Protein AF-0000000066602563 (afdb_homodimer)

Foldseek 3Di:
DPPPVVPPVCDPVNLVPDPPVVNPPPPPDDADDDPDDWDDKEDFDDFKIWIFWFRQKIWIAGNVVSDTQDIADDDPGGWQEKYKDFDPPDPPDGWIWMWIFGQQQKIWIQGPNYRDTPDIDRPGPGGFNYKDDDVVVPWIWTDDPDTDID/DPPPVVPPVCDPCNLVPPPPPVRPVPPPDDADDDPDDWDDKEDFDDFKIWIFWFRQKIWIAGNVVSDTQDIADDDPGGWQEKYKDFDPPDPPDGWIWMWIFGQQQKIWIQGPNYRDTPDIDRPGPGGFNYKDDDVVVRWIWTDDPDIDID

Sequence (300 aa):
MSQEKDFYKKSPLQTIGEEQTQNPYTELLVLKAHHDIVRFLVQLDDYRFASAGDDGIVVVWNAQTGEKLLELNGHTQKITAIITFPSLESCEEKNQLILTASADRTVIVWDGDTTRQVQRISCFQSTVKCLTVLQRLDVWLSGGNDLCVWMSQEKDFYKKSPLQTIGEEQTQNPYTELLVLKAHHDIVRFLVQLDDYRFASAGDDGIVVVWNAQTGEKLLELNGHTQKITAIITFPSLESCEEKNQLILTASADRTVIVWDGDTTRQVQRISCFQSTVKCLTVLQRLDVWLSGGNDLCVW

Organism: Homo sapiens (NCBI:txid9606)

Structure (mmCIF, N/CA/C/O backbone):
data_AF-0000000066602563-model_v1
#
loop_
_entity.id
_entity.type
_entity.pdbx_description
1 polymer 'WD repeat domain 41'
#
loop_
_atom_site.group_PDB
_atom_site.id
_atom_site.type_symbol
_atom_site.label_atom_id
_atom_site.label_alt_id
_atom_site.label_comp_id
_atom_site.label_asym_id
_atom_site.label_entity_id
_atom_site.label_seq_id
_atom_site.pdbx_PDB_ins_code
_atom_site.Cartn_x
_atom_site.Cartn_y
_atom_site.Cartn_z
_atom_site.occupancy
_atom_site.B_iso_or_equiv
_atom_site.auth_seq_id
_atom_site.auth_comp_id
_atom_site.auth_asym_id
_atom_site.auth_atom_id
_atom_site.pdbx_PDB_model_num
ATOM 1 N N . MET A 1 1 ? 8.883 45.969 -11.977 1 26.66 1 MET A N 1
ATOM 2 C CA . MET A 1 1 ? 9.703 45.156 -11.086 1 26.66 1 MET A CA 1
ATOM 3 C C . MET A 1 1 ? 8.906 44 -10.539 1 26.66 1 MET A C 1
ATOM 5 O O . MET A 1 1 ? 8.047 44.156 -9.672 1 26.66 1 MET A O 1
ATOM 9 N N . SER A 1 2 ? 8.422 43 -11.359 1 29.25 2 SER A N 1
ATOM 10 C CA . SER A 1 2 ? 7.363 42 -11.359 1 29.25 2 SER A CA 1
ATOM 11 C C . SER A 1 2 ? 7.652 40.906 -10.352 1 29.25 2 SER A C 1
ATOM 13 O O . SER A 1 2 ? 8.703 40.281 -10.398 1 29.25 2 SER A O 1
ATOM 15 N N . GLN A 1 3 ? 7.344 41.094 -8.992 1 26.67 3 GLN A N 1
ATOM 16 C CA . GLN A 1 3 ? 7.5 40.188 -7.844 1 26.67 3 GLN A CA 1
ATOM 17 C C . GLN A 1 3 ? 6.988 38.781 -8.164 1 26.67 3 GLN A C 1
ATOM 19 O O . GLN A 1 3 ? 5.781 38.594 -8.273 1 26.67 3 GLN A O 1
ATOM 24 N N . GLU A 1 4 ? 7.52 38.156 -9.164 1 28.58 4 GLU A N 1
ATOM 25 C CA . GLU A 1 4 ? 7.215 36.781 -9.516 1 28.58 4 GLU A CA 1
ATOM 26 C C . GLU A 1 4 ? 7.188 35.875 -8.281 1 28.58 4 GLU A C 1
ATOM 28 O O . GLU A 1 4 ? 8.227 35.625 -7.66 1 28.58 4 GLU A O 1
ATOM 33 N N . LYS A 1 5 ? 6.219 36.219 -7.395 1 29.23 5 LYS A N 1
ATOM 34 C CA . LYS A 1 5 ? 5.902 35.375 -6.246 1 29.23 5 LYS A CA 1
ATOM 35 C C . LYS A 1 5 ? 6.035 33.906 -6.602 1 29.23 5 LYS A C 1
ATOM 37 O O . LYS A 1 5 ? 5.297 33.375 -7.441 1 29.23 5 LYS A O 1
ATOM 42 N N . ASP A 1 6 ? 7.258 33.344 -6.879 1 29.83 6 ASP A N 1
ATOM 43 C CA . ASP A 1 6 ? 7.688 31.969 -7.051 1 29.83 6 ASP A CA 1
ATOM 44 C C . ASP A 1 6 ? 6.938 31.047 -6.094 1 29.83 6 ASP A C 1
ATOM 46 O O . ASP A 1 6 ? 7.164 31.078 -4.883 1 29.83 6 ASP A O 1
ATOM 50 N N . PHE A 1 7 ? 5.59 30.953 -6.18 1 29.05 7 PHE A N 1
ATOM 51 C CA . PHE A 1 7 ? 4.699 30.016 -5.52 1 29.05 7 PHE A CA 1
ATOM 52 C C . PHE A 1 7 ? 5.359 28.641 -5.395 1 29.05 7 PHE A C 1
ATOM 54 O O . PHE A 1 7 ? 5.414 27.891 -6.363 1 29.05 7 PHE A O 1
ATOM 61 N N . TYR A 1 8 ? 6.445 28.531 -4.781 1 31.14 8 TYR A N 1
ATOM 62 C CA . TYR A 1 8 ? 6.965 27.234 -4.359 1 31.14 8 TYR A CA 1
ATOM 63 C C . TYR A 1 8 ? 5.848 26.344 -3.838 1 31.14 8 TYR A C 1
ATOM 65 O O . TYR A 1 8 ? 5.16 26.688 -2.877 1 31.14 8 TYR A O 1
ATOM 73 N N . LYS A 1 9 ? 4.945 25.734 -4.594 1 38.81 9 LYS A N 1
ATOM 74 C CA . LYS A 1 9 ? 3.984 24.672 -4.344 1 38.81 9 LYS A CA 1
ATOM 75 C C . LYS A 1 9 ? 4.484 23.734 -3.248 1 38.81 9 LYS A C 1
ATOM 77 O O . LYS A 1 9 ? 5.512 23.062 -3.412 1 38.81 9 LYS A O 1
ATOM 82 N N . LYS A 1 10 ? 4.234 24.078 -1.946 1 41.22 10 LYS A N 1
ATOM 83 C CA . LYS A 1 10 ? 4.578 23.312 -0.751 1 41.22 10 LYS A CA 1
ATOM 84 C C . LYS A 1 10 ? 4.133 21.859 -0.882 1 41.22 10 LYS A C 1
ATOM 86 O O . LYS A 1 10 ? 2.963 21.594 -1.164 1 41.22 10 LYS A O 1
ATOM 91 N N . SER A 1 11 ? 4.93 20.922 -1.311 1 47.75 11 SER A N 1
ATOM 92 C CA . SER A 1 11 ? 4.707 19.484 -1.377 1 47.75 11 SER A CA 1
ATOM 93 C C . SER A 1 11 ? 4.16 18.938 -0.06 1 47.75 11 SER A C 1
ATOM 95 O O . SER A 1 11 ? 4.414 19.516 1.003 1 47.75 11 SER A O 1
ATOM 97 N N . PRO A 1 12 ? 3.041 18.266 -0.096 1 49.62 12 PRO A N 1
ATO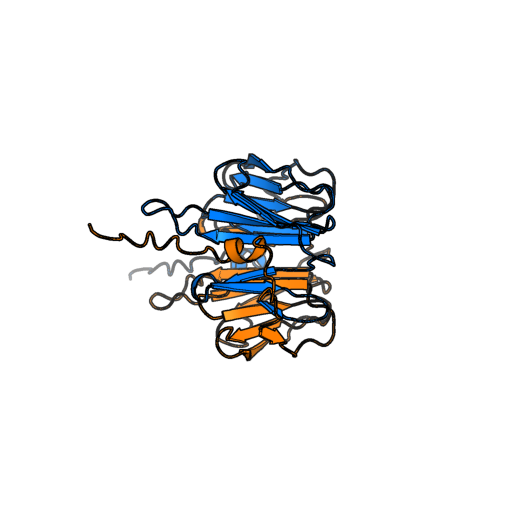M 98 C CA . PRO A 1 12 ? 2.535 17.703 1.158 1 49.62 12 PRO A CA 1
ATOM 99 C C . PRO A 1 12 ? 3.65 17.344 2.133 1 49.62 12 PRO A C 1
ATOM 101 O O . PRO A 1 12 ? 3.473 17.438 3.35 1 49.62 12 PRO A O 1
ATOM 104 N N . LEU A 1 13 ? 4.785 17.047 1.629 1 50.81 13 LEU A N 1
ATOM 105 C CA . LEU A 1 13 ? 5.91 16.672 2.477 1 50.81 13 LEU A CA 1
ATOM 106 C C . LEU A 1 13 ? 6.535 17.891 3.133 1 50.81 13 LEU A C 1
ATOM 108 O O . LEU A 1 13 ? 7.156 17.797 4.195 1 50.81 13 LEU A O 1
ATOM 112 N N . GLN A 1 14 ? 6.562 18.938 2.363 1 49.66 14 GLN A N 1
ATOM 113 C CA . GLN A 1 14 ? 7.152 20.141 2.938 1 49.66 14 GLN A CA 1
ATOM 114 C C . GLN A 1 14 ? 6.453 20.547 4.234 1 49.66 14 GLN A C 1
ATOM 116 O O . GLN A 1 14 ? 7.074 21.109 5.133 1 49.66 14 GLN A O 1
ATOM 121 N N . THR A 1 15 ? 5.215 20.359 4.227 1 46.81 15 THR A N 1
ATOM 122 C CA . THR A 1 15 ? 4.523 20.719 5.457 1 46.81 15 THR A CA 1
ATOM 123 C C . THR A 1 15 ? 4.941 19.812 6.605 1 46.81 15 THR A C 1
ATOM 125 O O . THR A 1 15 ? 4.68 20.109 7.77 1 46.81 15 THR A O 1
ATOM 128 N N . ILE A 1 16 ? 5.559 18.766 6.242 1 45.56 16 ILE A N 1
ATOM 129 C CA . ILE A 1 16 ? 5.914 17.875 7.344 1 45.56 16 ILE A CA 1
ATOM 130 C C . ILE A 1 16 ? 7.031 18.5 8.172 1 45.56 16 ILE A C 1
ATOM 132 O O . ILE A 1 16 ? 7.055 18.375 9.398 1 45.56 16 ILE A O 1
ATOM 136 N N . GLY A 1 17 ? 8.047 19.266 7.691 1 41.06 17 GLY A N 1
ATOM 137 C CA . GLY A 1 17 ? 9.211 19.797 8.398 1 41.06 17 GLY A CA 1
ATOM 138 C C . GLY A 1 17 ? 9 21.203 8.914 1 41.06 17 GLY A C 1
ATOM 139 O O . GLY A 1 17 ? 9.859 21.75 9.617 1 41.06 17 GLY A O 1
ATOM 140 N N . GLU A 1 18 ? 8.445 22.094 8.164 1 39.75 18 GLU A N 1
ATOM 141 C CA . GLU A 1 18 ? 8.453 23.484 8.625 1 39.75 18 GLU A CA 1
ATOM 142 C C . GLU A 1 18 ? 7.625 23.641 9.898 1 39.75 18 GLU A C 1
ATOM 144 O O . GLU A 1 18 ? 6.602 22.984 10.07 1 39.75 18 GLU A O 1
ATOM 149 N N . GLU A 1 19 ? 8.266 24.281 11.039 1 37.25 19 GLU A N 1
ATOM 150 C CA . GLU A 1 19 ? 7.613 24.734 12.266 1 37.25 19 GLU A CA 1
ATOM 151 C C . GLU A 1 19 ? 6.305 25.453 11.961 1 37.25 19 GLU A C 1
ATOM 153 O O . GLU A 1 19 ? 6.312 26.609 11.516 1 37.25 19 GLU A O 1
ATOM 158 N N . GLN A 1 20 ? 5.473 25.141 11.117 1 34.47 20 GLN A N 1
ATOM 159 C CA . GLN A 1 20 ? 4.238 25.922 11.094 1 34.47 20 GLN A CA 1
ATOM 160 C C . GLN A 1 20 ? 3.736 26.188 12.508 1 34.47 20 GLN A C 1
ATOM 162 O O . GLN A 1 20 ? 3.648 25.281 13.336 1 34.47 20 GLN A O 1
ATOM 167 N N . THR A 1 21 ? 3.889 27.281 13.141 1 36.69 21 THR A N 1
ATOM 168 C CA . THR A 1 21 ? 3.143 27.672 14.328 1 36.69 21 THR A CA 1
ATOM 169 C C . THR A 1 21 ? 1.834 26.891 14.43 1 36.69 21 THR A C 1
ATOM 171 O O . THR A 1 21 ? 1.448 26.453 15.516 1 3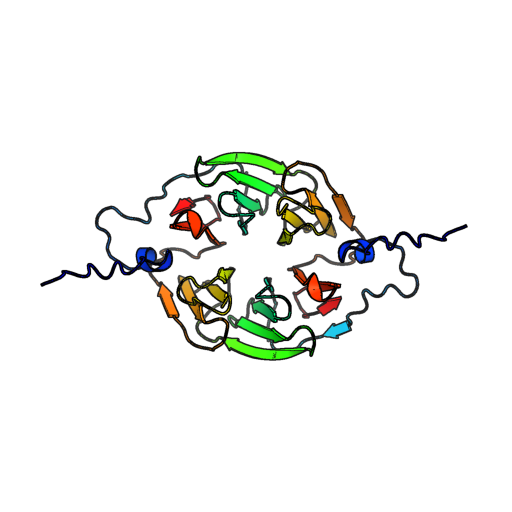6.69 21 THR A O 1
ATOM 174 N N . GLN A 1 22 ? 0.737 27.266 13.57 1 37.66 22 GLN A N 1
ATOM 175 C CA . GLN A 1 22 ? -0.463 26.438 13.641 1 37.66 22 GLN A CA 1
ATOM 176 C C . GLN A 1 22 ? -0.161 25 13.242 1 37.66 22 GLN A C 1
ATOM 178 O O . GLN A 1 22 ? 0.416 24.75 12.18 1 37.66 22 GLN A O 1
ATOM 183 N N . ASN A 1 23 ? 0.197 24 14.141 1 38.53 23 ASN A N 1
ATOM 184 C CA . ASN A 1 23 ? 0.678 22.625 14.18 1 38.53 23 ASN A CA 1
ATOM 185 C C . ASN A 1 23 ? 0.119 21.812 13.016 1 38.53 23 ASN A C 1
ATOM 187 O O . ASN A 1 23 ? -1.069 21.484 12.992 1 38.53 23 ASN A O 1
ATOM 191 N N . PRO A 1 24 ? 0.508 21.938 11.883 1 41.97 24 PRO A N 1
ATOM 192 C CA . PRO A 1 24 ? -0.025 21.203 10.734 1 41.97 24 PRO A CA 1
ATOM 193 C C . PRO A 1 24 ? -0.263 19.734 11.023 1 41.97 24 PRO A C 1
ATOM 195 O O . PRO A 1 24 ? -0.857 19.016 10.211 1 41.97 24 PRO A O 1
ATOM 198 N N . TYR A 1 25 ? 0.382 19.234 11.891 1 43.88 25 TYR A N 1
ATOM 199 C CA . TYR A 1 25 ? 0.122 17.906 12.438 1 43.88 25 TYR A CA 1
ATOM 200 C C . TYR A 1 25 ? -1.128 17.906 13.305 1 43.88 25 TYR A C 1
ATOM 202 O O . TYR A 1 25 ? -1.27 17.078 14.203 1 43.88 25 TYR A O 1
ATOM 210 N N . THR A 1 26 ? -1.747 18.953 13.375 1 46.78 26 THR A N 1
ATOM 211 C CA . THR A 1 26 ? -3.02 18.859 14.078 1 46.78 26 THR A CA 1
ATOM 212 C C . THR A 1 26 ? -3.885 17.75 13.477 1 46.78 26 THR A C 1
ATOM 214 O O . THR A 1 26 ? -4.078 17.703 12.258 1 46.78 26 THR A O 1
ATOM 217 N N . GLU A 1 27 ? -3.861 16.766 14.148 1 56.09 27 GLU A N 1
ATOM 218 C CA . GLU A 1 27 ? -4.855 15.75 13.836 1 56.09 27 GLU A CA 1
ATOM 219 C C . GLU A 1 27 ? -6.176 16.375 13.398 1 56.09 27 GLU A C 1
ATOM 221 O O . GLU A 1 27 ? -6.797 17.125 14.156 1 56.09 27 GLU A O 1
ATOM 226 N N . LEU A 1 28 ? -6.262 16.641 12.133 1 55.88 28 LEU A N 1
ATOM 227 C CA . LEU A 1 28 ? -7.469 17.281 11.625 1 55.88 28 LEU A CA 1
ATOM 228 C C . LEU A 1 28 ? -8.711 16.469 11.984 1 55.88 28 LEU A C 1
ATOM 230 O O . LEU A 1 28 ? -9.719 17.031 12.406 1 55.88 28 LEU A O 1
ATOM 234 N N . LEU A 1 29 ? -8.68 15.273 11.875 1 64.5 29 LEU A N 1
ATOM 235 C CA . LEU A 1 29 ? -9.875 14.461 12.062 1 64.5 29 LEU A CA 1
ATOM 236 C C . LEU A 1 29 ? -9.508 13.031 12.469 1 64.5 29 LEU A C 1
ATOM 238 O O . LEU A 1 29 ? -8.57 12.453 11.914 1 64.5 29 LEU A O 1
ATOM 242 N N . VAL A 1 30 ? -9.875 12.641 13.711 1 71.12 30 VAL A N 1
ATOM 243 C CA . VAL A 1 30 ? -9.828 11.227 14.086 1 71.12 30 VAL A CA 1
ATOM 244 C C . VAL A 1 30 ? -11.055 10.508 13.516 1 71.12 30 VAL A C 1
ATOM 246 O O . VAL A 1 30 ? -12.188 10.922 13.758 1 71.12 30 VAL A O 1
ATOM 249 N N . LEU A 1 31 ? -10.727 9.562 12.734 1 79.75 31 LEU A N 1
ATOM 250 C CA . LEU A 1 31 ? -11.797 8.766 12.156 1 79.75 31 LEU A CA 1
ATOM 251 C C . LEU A 1 31 ? -11.977 7.461 12.93 1 79.75 31 LEU A C 1
ATOM 253 O O . LEU A 1 31 ? -11.008 6.758 13.203 1 79.75 31 LEU A O 1
ATOM 257 N N . LYS A 1 32 ? -13.219 7.297 13.305 1 85.31 32 LYS A N 1
ATOM 258 C CA . LYS A 1 32 ? -13.508 6.141 14.148 1 85.31 32 LYS A CA 1
ATOM 259 C C . LYS A 1 32 ? -14.398 5.137 13.422 1 85.31 32 LYS A C 1
ATOM 261 O O . LYS A 1 32 ? -15.508 5.469 13.016 1 85.31 32 LYS A O 1
ATOM 266 N N . ALA A 1 33 ? -13.859 4.023 13.094 1 89.69 33 ALA A N 1
ATOM 267 C CA . ALA A 1 33 ? -14.672 2.943 12.539 1 89.69 33 ALA A CA 1
ATOM 268 C C . ALA A 1 33 ? -14.062 1.581 12.859 1 89.69 33 ALA A C 1
ATOM 270 O O . ALA A 1 33 ? -14.773 0.572 12.906 1 89.69 33 ALA A O 1
ATOM 271 N N . HIS A 1 34 ? -12.812 1.583 13.055 1 94.5 34 HIS A N 1
ATOM 272 C CA . HIS A 1 34 ? -12.117 0.328 13.312 1 94.5 34 HIS A CA 1
ATOM 273 C C . HIS A 1 34 ? -12.148 -0.018 14.797 1 94.5 34 HIS A C 1
ATOM 275 O O . HIS A 1 34 ? -12.125 0.875 15.648 1 94.5 34 HIS A O 1
ATOM 281 N N . HIS A 1 35 ? -12.172 -1.305 15.109 1 94.19 35 HIS A N 1
ATOM 282 C CA . HIS A 1 35 ? -12.227 -1.787 16.484 1 94.19 35 HIS A CA 1
ATOM 283 C C . HIS A 1 35 ? -10.898 -2.396 16.906 1 94.19 35 HIS A C 1
ATOM 285 O O . HIS A 1 35 ? -10.812 -3.055 17.953 1 94.19 35 HIS A O 1
ATOM 291 N N . ASP A 1 36 ? -9.945 -2.324 16.172 1 96.31 36 ASP A N 1
ATOM 292 C CA . ASP A 1 36 ? -8.594 -2.807 16.406 1 96.31 36 ASP A CA 1
ATOM 293 C C . ASP A 1 36 ? -7.574 -2.006 15.602 1 96.31 36 ASP A C 1
ATOM 295 O O . ASP A 1 36 ? -7.934 -1.031 14.938 1 96.31 36 ASP A O 1
ATOM 299 N N . ILE A 1 37 ? -6.355 -2.383 15.609 1 95.12 37 ILE A N 1
ATOM 300 C CA . ILE A 1 37 ? -5.25 -1.632 15.023 1 95.12 37 ILE A CA 1
ATOM 3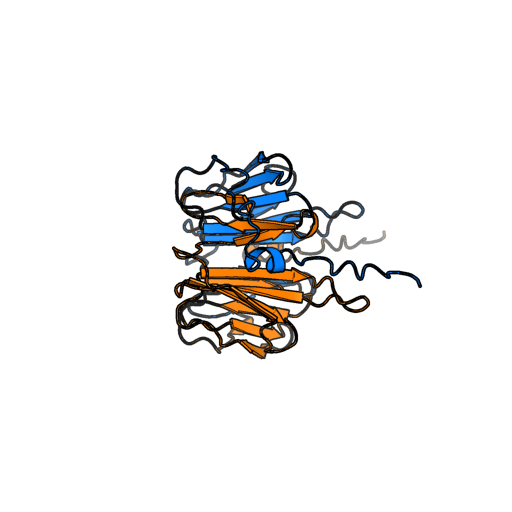01 C C . ILE A 1 37 ? -5.426 -1.543 13.508 1 95.12 37 ILE A C 1
ATOM 303 O O . ILE A 1 37 ? -5.691 -2.551 12.852 1 95.12 37 ILE A O 1
ATOM 307 N N . VAL A 1 38 ? -5.332 -0.302 12.969 1 96.75 38 VAL A N 1
ATOM 308 C CA . VAL A 1 38 ? -5.266 -0.064 11.531 1 96.75 38 VAL A CA 1
ATOM 309 C C . VAL A 1 38 ? -3.828 -0.234 11.047 1 96.75 38 VAL A C 1
ATOM 311 O O . VAL A 1 38 ? -2.92 0.452 11.516 1 96.75 38 VAL A O 1
ATOM 314 N N . ARG A 1 39 ? -3.58 -1.106 10.094 1 96.81 39 ARG A N 1
ATOM 315 C CA . ARG A 1 39 ? -2.232 -1.458 9.664 1 96.81 39 ARG A CA 1
ATOM 316 C C . ARG A 1 39 ? -1.986 -1.025 8.219 1 96.81 39 ARG A C 1
ATOM 318 O O . ARG A 1 39 ? -0.841 -0.979 7.77 1 96.81 39 ARG A O 1
ATOM 325 N N . PHE A 1 40 ? -3.076 -0.692 7.477 1 98.19 40 PHE A N 1
ATOM 326 C CA . PHE A 1 40 ? -2.953 -0.39 6.055 1 98.19 40 PHE A CA 1
ATOM 327 C C . PHE A 1 40 ? -3.791 0.829 5.688 1 98.19 40 PHE A C 1
ATOM 329 O O . PHE A 1 40 ? -4.922 0.977 6.156 1 98.19 40 PHE A O 1
ATOM 336 N N . LEU A 1 41 ? -3.242 1.648 4.887 1 98.12 41 LEU A N 1
ATOM 337 C CA . LEU A 1 41 ? -3.898 2.76 4.207 1 98.12 41 LEU A CA 1
ATOM 338 C C . LEU A 1 41 ? -3.564 2.764 2.721 1 98.12 41 LEU A C 1
ATOM 340 O O . LEU A 1 41 ? -2.4 2.617 2.342 1 98.12 41 LEU A O 1
ATOM 344 N N . VAL A 1 42 ? -4.605 2.893 1.905 1 98.25 42 VAL A N 1
ATOM 345 C CA . VAL A 1 42 ? -4.359 2.963 0.469 1 98.25 42 VAL A CA 1
ATOM 346 C C . VAL A 1 42 ? -5.254 4.031 -0.157 1 98.25 42 VAL A C 1
ATOM 348 O O . VAL A 1 42 ? -6.41 4.191 0.237 1 98.25 42 VAL A O 1
ATOM 351 N N . GLN A 1 43 ? -4.695 4.746 -1.058 1 97.5 43 GLN A N 1
ATOM 352 C CA . GLN A 1 43 ? -5.453 5.742 -1.81 1 97.5 43 GLN A CA 1
ATOM 353 C C . GLN A 1 43 ? -6.305 5.082 -2.889 1 97.5 43 GLN A C 1
ATOM 355 O O . GLN A 1 43 ? -5.844 4.168 -3.58 1 97.5 43 GLN A O 1
ATOM 360 N N . LEU A 1 44 ? -7.543 5.555 -3.016 1 96.81 44 LEU A N 1
ATOM 361 C CA . LEU A 1 44 ? -8.383 5.105 -4.117 1 96.81 44 LEU A CA 1
ATOM 362 C C . LEU A 1 44 ? -8.375 6.117 -5.258 1 96.81 44 LEU A C 1
ATOM 364 O O . LEU A 1 44 ? -8.297 5.742 -6.43 1 96.81 44 LEU A O 1
ATOM 368 N N . ASP A 1 45 ? -8.5 7.332 -4.891 1 94.81 45 ASP A N 1
ATOM 369 C CA . ASP A 1 45 ? -8.477 8.422 -5.863 1 94.81 45 ASP A CA 1
ATOM 370 C C . ASP A 1 45 ? -8.156 9.75 -5.184 1 94.81 45 ASP A C 1
ATOM 372 O O . ASP A 1 45 ? -7.523 9.781 -4.129 1 94.81 45 ASP A O 1
ATOM 376 N N . ASP A 1 46 ? -8.547 10.828 -5.801 1 93.75 46 ASP A N 1
ATOM 377 C CA . ASP A 1 46 ? -8.133 12.148 -5.344 1 93.75 46 ASP A CA 1
ATOM 378 C C . ASP A 1 46 ? -8.711 12.461 -3.969 1 93.75 46 ASP A C 1
ATOM 380 O O . ASP A 1 46 ? -8.156 13.273 -3.223 1 93.75 46 ASP A O 1
ATOM 384 N N . TYR A 1 47 ? -9.844 11.781 -3.627 1 93.56 47 TYR A N 1
ATOM 385 C CA . TYR A 1 47 ? -10.562 12.195 -2.426 1 93.56 47 TYR A CA 1
ATOM 386 C C . TYR A 1 47 ? -10.82 11.008 -1.508 1 93.56 47 TYR A C 1
ATOM 388 O O . TYR A 1 47 ? -11.188 11.18 -0.343 1 93.56 47 TYR A O 1
ATOM 396 N N . ARG A 1 48 ? -10.617 9.797 -2.023 1 95.69 48 ARG A N 1
ATOM 397 C CA . ARG A 1 48 ? -10.992 8.625 -1.239 1 95.69 48 ARG A CA 1
ATOM 398 C C . ARG A 1 48 ? -9.766 7.797 -0.877 1 95.69 48 ARG A C 1
ATOM 400 O O . ARG A 1 48 ? -8.812 7.715 -1.656 1 95.69 48 ARG A O 1
ATOM 407 N N . PHE A 1 49 ? -9.844 7.215 0.23 1 96.94 49 PHE A N 1
ATOM 408 C CA . PHE A 1 49 ? -8.859 6.227 0.669 1 96.94 49 PHE A CA 1
ATOM 409 C C . PHE A 1 49 ? -9.539 5.098 1.437 1 96.94 49 PHE A C 1
ATOM 411 O O . PHE A 1 49 ? -10.695 5.223 1.839 1 96.94 49 PHE A O 1
ATOM 418 N N . ALA A 1 50 ? -8.781 3.977 1.577 1 98.25 50 ALA A N 1
ATOM 419 C CA . ALA A 1 50 ? -9.266 2.848 2.361 1 98.25 50 ALA A CA 1
ATOM 420 C C . ALA A 1 50 ? -8.328 2.539 3.525 1 98.25 50 ALA A C 1
ATOM 422 O O . ALA A 1 50 ? -7.109 2.682 3.402 1 98.25 50 ALA A O 1
ATOM 423 N N . SER A 1 51 ? -8.875 2.145 4.645 1 97.88 51 SER A N 1
ATOM 424 C CA . SER A 1 51 ? -8.156 1.665 5.824 1 97.88 51 SER A CA 1
ATOM 425 C C . SER A 1 51 ? -8.516 0.216 6.137 1 97.88 51 SER A C 1
ATOM 427 O O . SER A 1 51 ? -9.633 -0.225 5.863 1 97.88 51 SER A O 1
ATOM 429 N N . ALA A 1 52 ? -7.543 -0.508 6.66 1 98.19 52 ALA A N 1
ATOM 430 C CA . ALA A 1 52 ? -7.727 -1.911 7.023 1 98.19 52 ALA A CA 1
ATOM 431 C C . ALA A 1 52 ? -6.723 -2.338 8.094 1 98.19 52 ALA A C 1
ATOM 433 O O . ALA A 1 52 ? -5.684 -1.701 8.266 1 98.19 52 ALA A O 1
ATOM 434 N N . GLY A 1 53 ? -7.117 -3.424 8.781 1 97.69 53 GLY A N 1
ATOM 435 C CA . GLY A 1 53 ? -6.172 -3.891 9.789 1 97.69 53 GLY A CA 1
ATOM 436 C C . GLY A 1 53 ? -6.641 -5.141 10.508 1 97.69 53 GLY A C 1
ATOM 437 O O . GLY A 1 53 ? -7.117 -6.086 9.883 1 97.69 53 GLY A O 1
ATOM 438 N N . ASP A 1 54 ? -6.426 -5.102 11.812 1 97.81 54 ASP A N 1
ATOM 439 C CA . ASP A 1 54 ? -6.496 -6.324 12.609 1 97.81 54 ASP A CA 1
ATOM 440 C C . ASP A 1 54 ? -7.945 -6.734 12.859 1 97.81 54 ASP A C 1
ATOM 442 O O . ASP A 1 54 ? -8.219 -7.867 13.258 1 97.81 54 ASP A O 1
ATOM 446 N N . ASP A 1 55 ? -8.938 -5.887 12.641 1 97.5 55 ASP A N 1
ATOM 447 C CA . ASP A 1 55 ? -10.328 -6.262 12.867 1 97.5 55 ASP A CA 1
ATOM 448 C C . ASP A 1 55 ? -10.914 -6.973 11.648 1 97.5 55 ASP A C 1
ATOM 450 O O . ASP A 1 55 ? -12.055 -7.434 11.68 1 97.5 55 ASP A O 1
ATOM 454 N N . GLY A 1 56 ? -10.188 -6.977 10.5 1 98.12 56 GLY A N 1
ATOM 455 C CA . GLY A 1 56 ? -10.609 -7.707 9.312 1 98.12 56 GLY A CA 1
ATOM 456 C C . GLY A 1 56 ? -11.57 -6.926 8.445 1 98.12 56 GLY A C 1
ATOM 457 O O . GLY A 1 56 ? -12.141 -7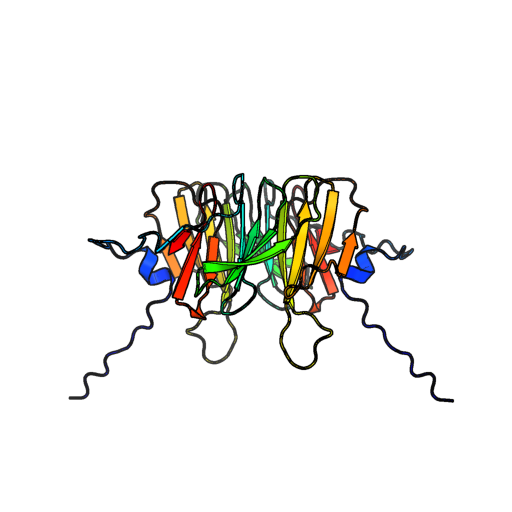.469 7.496 1 98.12 56 GLY A O 1
ATOM 458 N N . ILE A 1 57 ? -11.719 -5.676 8.766 1 97.5 57 ILE A N 1
ATOM 459 C CA . ILE A 1 57 ? -12.664 -4.82 8.062 1 97.5 57 ILE A CA 1
ATOM 460 C C . ILE A 1 57 ? -11.906 -3.828 7.18 1 97.5 57 ILE A C 1
ATOM 462 O O . ILE A 1 57 ? -10.852 -3.324 7.566 1 97.5 57 ILE A O 1
ATOM 466 N N . VAL A 1 58 ? -12.469 -3.566 5.988 1 98.38 58 VAL A N 1
ATOM 467 C CA . VAL A 1 58 ? -11.984 -2.49 5.133 1 98.38 58 VAL A CA 1
ATOM 468 C C . VAL A 1 58 ? -13 -1.349 5.113 1 98.38 58 VAL A C 1
ATOM 470 O O . VAL A 1 58 ? -14.195 -1.575 4.906 1 98.38 58 VAL A O 1
ATOM 473 N N . VAL A 1 59 ? -12.539 -0.17 5.359 1 98.06 59 VAL A N 1
ATOM 474 C CA . VAL A 1 59 ? -13.422 0.996 5.332 1 98.06 59 VAL A CA 1
ATOM 475 C C . VAL A 1 59 ? -12.938 1.982 4.27 1 98.06 59 VAL A C 1
ATOM 477 O O . VAL A 1 59 ? -11.75 2.311 4.215 1 98.06 59 VAL A O 1
ATOM 480 N N . VAL A 1 60 ? -13.852 2.418 3.434 1 97.88 60 VAL A N 1
ATOM 481 C CA . VAL A 1 60 ? -13.578 3.471 2.461 1 97.88 60 VAL A CA 1
ATOM 482 C C . VAL A 1 60 ? -14.094 4.809 2.99 1 97.88 60 VAL A C 1
ATOM 484 O O . VAL A 1 60 ? -15.227 4.902 3.467 1 97.88 60 VAL A O 1
ATOM 487 N N . TRP A 1 61 ? -13.203 5.82 2.867 1 96.31 61 TRP A N 1
ATOM 488 C CA . TRP A 1 61 ? -13.492 7.133 3.436 1 96.31 61 TRP A CA 1
ATOM 489 C C . TRP A 1 61 ? -13.477 8.211 2.355 1 96.31 61 TRP A C 1
ATOM 491 O O . TRP A 1 61 ? -12.719 8.117 1.39 1 96.31 61 TRP A O 1
ATOM 501 N N . ASN A 1 62 ? -14.305 9.219 2.584 1 93.44 62 ASN A N 1
ATOM 502 C CA . ASN A 1 62 ? -14.078 10.516 1.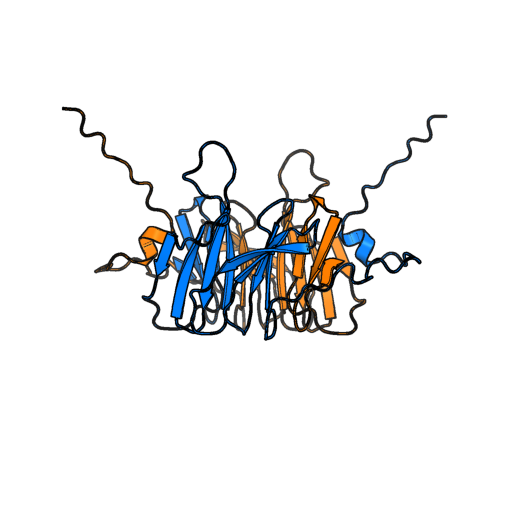958 1 93.44 62 ASN A CA 1
ATOM 503 C C . ASN A 1 62 ? -13.125 11.375 2.779 1 93.44 62 ASN A C 1
ATOM 505 O O . ASN A 1 62 ? -13.445 11.773 3.898 1 93.44 62 ASN A O 1
ATOM 509 N N . ALA A 1 63 ? -11.992 11.625 2.246 1 90.62 63 ALA A N 1
ATOM 510 C CA . ALA A 1 63 ? -10.945 12.297 3.006 1 90.62 63 ALA A CA 1
ATOM 511 C C . ALA A 1 63 ? -11.312 13.758 3.262 1 90.62 63 ALA A C 1
ATOM 513 O O . ALA A 1 63 ? -10.859 14.352 4.242 1 90.62 63 ALA A O 1
ATOM 514 N N . GLN A 1 64 ? -12.023 14.336 2.348 1 86 64 GLN A N 1
ATOM 515 C CA . GLN A 1 64 ? -12.391 15.742 2.469 1 86 64 GLN A CA 1
ATOM 516 C C . GLN A 1 64 ? -13.414 15.945 3.58 1 86 64 GLN A C 1
ATOM 518 O O . GLN A 1 64 ? -13.312 16.906 4.355 1 86 64 GLN A O 1
ATOM 523 N N . THR A 1 65 ? -14.289 15.047 3.734 1 86.94 65 THR A N 1
ATOM 524 C CA . THR A 1 65 ? -15.383 15.219 4.68 1 86.94 65 THR A CA 1
ATOM 525 C C . THR A 1 65 ? -15.156 14.375 5.93 1 86.94 65 THR A C 1
ATOM 527 O O . THR A 1 65 ? -15.75 14.641 6.98 1 86.94 65 THR A O 1
ATOM 530 N N . GLY A 1 66 ? -14.43 13.367 5.793 1 89.44 66 GLY A N 1
ATOM 531 C CA . GLY A 1 66 ? -14.25 12.438 6.891 1 89.44 66 GLY A CA 1
ATOM 532 C C . GLY A 1 66 ? -15.359 11.398 6.977 1 89.44 66 GLY A C 1
ATOM 533 O O . GLY A 1 66 ? -15.445 10.656 7.953 1 89.44 66 GLY A O 1
ATOM 534 N N . GLU A 1 67 ? -16.141 11.352 5.965 1 92.19 67 GLU A N 1
ATOM 535 C CA . GLU A 1 67 ? -17.281 10.438 5.957 1 92.19 67 GLU A CA 1
ATOM 536 C C . GLU A 1 67 ? -16.844 9.023 5.594 1 92.19 67 GLU A C 1
ATOM 538 O O . GLU A 1 67 ? -16.047 8.828 4.684 1 92.19 67 GLU A O 1
ATOM 543 N N . LYS A 1 68 ? -17.406 8.078 6.34 1 95.06 68 LYS A N 1
ATOM 544 C CA . LYS A 1 68 ? -17.312 6.68 5.945 1 95.06 68 LYS A CA 1
ATOM 545 C C . LYS A 1 68 ? -18.219 6.371 4.762 1 95.06 68 LYS A C 1
ATOM 547 O O . LYS A 1 68 ? -19.453 6.484 4.867 1 95.06 68 LYS A O 1
ATOM 552 N N . LEU A 1 69 ? -17.703 5.949 3.691 1 96.75 69 LEU A N 1
ATOM 553 C CA . LEU A 1 69 ? -18.484 5.727 2.475 1 96.75 69 LEU A CA 1
ATOM 554 C C . LEU A 1 69 ? -18.922 4.273 2.373 1 96.75 69 LEU A C 1
ATOM 556 O O . LEU A 1 69 ? -20.078 3.994 2.008 1 96.75 69 LEU A O 1
ATOM 560 N N . LEU A 1 70 ? -17.984 3.355 2.564 1 97.38 70 LEU A N 1
ATOM 561 C CA . LEU A 1 70 ? -18.234 1.921 2.471 1 97.38 70 LEU A CA 1
ATOM 562 C C . LEU A 1 70 ? -17.578 1.179 3.633 1 97.38 70 LEU A C 1
ATOM 564 O O . LEU A 1 70 ? -16.578 1.638 4.18 1 97.38 70 LEU A O 1
ATOM 568 N N . GLU A 1 71 ? -18.141 0.141 3.971 1 97.62 71 GLU A N 1
ATOM 569 C CA . GLU A 1 71 ? -17.547 -0.876 4.84 1 97.62 71 GLU A CA 1
ATOM 570 C C . GLU A 1 71 ? -17.594 -2.252 4.18 1 97.62 71 GLU A C 1
ATOM 572 O O . GLU A 1 71 ? -18.656 -2.762 3.857 1 97.62 71 GLU A O 1
ATOM 577 N N . LEU A 1 72 ? -16.469 -2.785 3.984 1 98.12 72 LEU A N 1
ATOM 578 C CA . LEU A 1 72 ? -16.344 -4.07 3.305 1 98.12 72 LEU A CA 1
ATOM 579 C C . LEU A 1 72 ? -16.047 -5.188 4.301 1 98.12 72 LEU A C 1
ATOM 581 O O . LEU A 1 72 ? -14.961 -5.234 4.883 1 98.12 72 LEU A O 1
ATOM 585 N N . ASN A 1 73 ? -17.016 -6.035 4.367 1 96.5 73 ASN A N 1
ATOM 586 C CA . ASN A 1 73 ? -16.969 -7.16 5.297 1 96.5 73 ASN A CA 1
ATOM 587 C C . ASN A 1 73 ? -16.938 -8.492 4.559 1 96.5 73 ASN A C 1
ATOM 589 O O . ASN A 1 73 ? -17.859 -8.82 3.822 1 96.5 73 ASN A O 1
ATOM 593 N N . GLY A 1 74 ? -15.828 -9.117 4.562 1 96.38 74 GLY A N 1
ATOM 594 C CA . GLY A 1 74 ? -15.742 -10.398 3.889 1 96.38 74 GLY A CA 1
ATOM 595 C C . GLY A 1 74 ? -14.703 -11.328 4.5 1 96.38 74 GLY A C 1
ATOM 596 O O . GLY A 1 74 ? -14.844 -12.547 4.426 1 96.38 74 GLY A O 1
ATOM 597 N N . HIS A 1 75 ? -13.758 -10.781 5.016 1 97.5 75 HIS A N 1
ATOM 598 C CA . HIS A 1 75 ? -12.719 -11.578 5.652 1 97.5 75 HIS A CA 1
ATOM 599 C C . HIS A 1 75 ? -13.109 -11.969 7.074 1 97.5 75 HIS A C 1
ATOM 601 O O . HIS A 1 75 ? -13.859 -11.242 7.738 1 97.5 75 HIS A O 1
ATOM 607 N N . THR A 1 76 ? -12.594 -13.086 7.547 1 97.44 76 THR A N 1
ATOM 608 C CA . THR A 1 76 ? -12.93 -13.586 8.875 1 97.44 76 THR A CA 1
ATOM 609 C C . THR A 1 76 ? -11.766 -13.375 9.844 1 97.44 76 THR A C 1
ATOM 611 O O . THR A 1 76 ? -11.906 -13.609 11.047 1 97.44 76 THR A O 1
ATOM 614 N N . GLN A 1 77 ? -10.625 -12.984 9.43 1 98.19 77 GLN A N 1
ATOM 615 C CA . GLN A 1 77 ? -9.43 -12.703 10.219 1 98.19 77 GLN A CA 1
ATOM 616 C C . GLN A 1 77 ? -8.789 -11.383 9.797 1 98.19 77 GLN A C 1
ATOM 618 O O . GLN A 1 77 ? -9.344 -10.656 8.969 1 98.19 77 GLN A O 1
ATOM 623 N N . LYS A 1 78 ? -7.746 -11.008 10.383 1 98.44 78 LYS A N 1
ATOM 624 C CA . LYS A 1 78 ? -7.074 -9.734 10.141 1 98.44 78 LYS A CA 1
ATOM 625 C C . LYS A 1 78 ? -6.652 -9.609 8.68 1 98.44 78 LYS A C 1
ATOM 627 O O . LYS A 1 78 ? -6.301 -10.609 8.039 1 98.44 78 LYS A O 1
ATOM 632 N N . ILE A 1 79 ? -6.645 -8.414 8.188 1 98.38 79 ILE A N 1
ATOM 633 C CA . ILE A 1 79 ? -6.141 -8.094 6.859 1 98.38 79 ILE A CA 1
ATOM 634 C C . ILE A 1 79 ? -4.613 -8.133 6.863 1 98.38 79 ILE A C 1
ATOM 636 O O . ILE A 1 79 ? -3.979 -7.633 7.797 1 98.38 79 ILE A O 1
ATOM 640 N N . THR A 1 80 ? -4 -8.727 5.84 1 97.75 80 THR A N 1
ATOM 641 C CA . THR A 1 80 ? -2.549 -8.852 5.777 1 97.75 80 THR A CA 1
ATOM 642 C C . THR A 1 80 ? -1.983 -8.023 4.633 1 97.75 80 THR A C 1
ATOM 644 O O . THR A 1 80 ? -0.781 -7.75 4.586 1 97.75 80 THR A O 1
ATOM 647 N N . ALA A 1 81 ? -2.789 -7.637 3.711 1 98 81 ALA A N 1
ATOM 648 C CA . ALA A 1 81 ? -2.379 -6.781 2.602 1 98 81 ALA A CA 1
ATOM 649 C C . ALA A 1 81 ? -3.584 -6.109 1.951 1 98 81 ALA A C 1
ATOM 651 O O . ALA A 1 81 ? -4.68 -6.68 1.923 1 98 81 ALA A O 1
ATOM 652 N N . ILE A 1 82 ? -3.428 -4.918 1.435 1 98.44 82 ILE A N 1
ATOM 653 C CA . ILE A 1 82 ? -4.449 -4.211 0.668 1 98.44 82 ILE A CA 1
ATOM 654 C C . ILE A 1 82 ? -3.789 -3.363 -0.415 1 98.44 82 ILE A C 1
ATOM 656 O O . ILE A 1 82 ? -2.76 -2.729 -0.173 1 98.44 82 ILE A O 1
ATOM 660 N N . ILE A 1 83 ? -4.297 -3.398 -1.608 1 98.19 83 ILE A N 1
ATOM 661 C CA . ILE A 1 83 ? -3.863 -2.506 -2.678 1 98.19 83 ILE A CA 1
ATOM 662 C C . ILE A 1 83 ? -5.074 -2.049 -3.488 1 98.19 83 ILE A C 1
ATOM 664 O O . ILE A 1 83 ? -6.164 -2.613 -3.363 1 98.19 83 ILE A O 1
ATOM 668 N N . THR A 1 84 ? -4.906 -1.002 -4.254 1 97.56 84 THR A N 1
ATOM 669 C CA . THR A 1 84 ? -5.906 -0.541 -5.211 1 97.56 84 THR A CA 1
ATOM 670 C C . THR A 1 84 ? -5.332 -0.538 -6.629 1 97.56 84 THR A C 1
ATOM 672 O O . THR A 1 84 ? -4.121 -0.425 -6.812 1 97.56 84 THR A O 1
ATOM 675 N N . PHE A 1 85 ? -6.207 -0.774 -7.543 1 94.44 85 PHE A N 1
ATOM 676 C CA . PHE A 1 85 ? -5.809 -0.695 -8.945 1 94.44 85 PHE A CA 1
ATOM 677 C C . PHE A 1 85 ? -7.016 -0.411 -9.836 1 94.44 85 PHE A C 1
ATOM 679 O O . PHE A 1 85 ? -8.156 -0.686 -9.445 1 94.44 85 PHE A O 1
ATOM 686 N N . PRO A 1 86 ? -6.758 0.173 -10.984 1 93 86 PRO A N 1
ATOM 687 C CA . PRO A 1 86 ? -7.879 0.556 -11.844 1 93 86 PRO A CA 1
ATOM 688 C C . PRO A 1 86 ? -8.617 -0.648 -12.43 1 93 86 PRO A C 1
ATOM 690 O O . PRO A 1 86 ? -7.988 -1.655 -12.766 1 93 86 PRO A O 1
ATOM 693 N N . SER A 1 87 ? -9.906 -0.385 -12.562 1 90.19 87 SER A N 1
ATOM 694 C CA . SER A 1 87 ? -10.703 -1.386 -13.266 1 90.19 87 SER A CA 1
ATOM 695 C C . SER A 1 87 ? -10.539 -1.265 -14.773 1 90.19 87 SER A C 1
ATOM 697 O O . SER A 1 87 ? -10.508 -0.156 -15.312 1 90.19 87 SER A O 1
ATOM 699 N N . LEU A 1 88 ? -10.328 -2.307 -15.461 1 80.5 88 LEU A N 1
ATOM 700 C CA . LEU A 1 88 ? -10.164 -2.287 -16.906 1 80.5 88 LEU A CA 1
ATOM 701 C C . LEU A 1 88 ? -11.516 -2.215 -17.609 1 80.5 88 LEU A C 1
ATOM 703 O O . LEU A 1 88 ? -11.586 -1.936 -18.812 1 80.5 88 LEU A O 1
ATOM 707 N N . GLU A 1 89 ? -12.578 -2.643 -17.094 1 70.31 89 GLU A N 1
ATOM 708 C CA . GLU A 1 89 ? -13.891 -2.695 -17.734 1 70.31 89 GLU A CA 1
ATOM 709 C C . GLU A 1 89 ? -14.445 -1.295 -17.969 1 70.31 89 GLU A C 1
ATOM 711 O O . GLU A 1 89 ? -15.297 -1.098 -18.844 1 70.31 89 GLU A O 1
ATOM 716 N N . SER A 1 90 ? -14.07 -0.322 -17.219 1 59.41 90 SER A N 1
ATOM 717 C CA . SER A 1 90 ? -14.867 0.897 -17.297 1 59.41 90 SER A CA 1
ATOM 718 C C . SER A 1 90 ? -14.266 1.889 -18.281 1 59.41 90 SER A C 1
ATOM 720 O O . SER A 1 90 ? -13.07 2.188 -18.219 1 59.41 90 SER A O 1
ATOM 722 N N . CYS A 1 91 ? -14.797 2.002 -19.5 1 56.06 91 CYS A N 1
ATOM 723 C CA . CYS A 1 91 ? -14.492 2.953 -20.562 1 56.06 91 CYS A CA 1
ATOM 724 C C . CYS A 1 91 ? -14.359 4.367 -20.016 1 56.06 91 CYS A C 1
ATOM 726 O O . CYS A 1 91 ? -13.633 5.188 -20.562 1 56.06 91 CYS A O 1
ATOM 728 N N . GLU A 1 92 ? -15.383 4.832 -19.219 1 54.31 92 GLU A N 1
ATOM 729 C CA . GLU A 1 92 ? -15.484 6.266 -18.953 1 54.31 92 GLU A CA 1
ATOM 730 C C . GLU A 1 92 ? -14.625 6.664 -17.75 1 54.31 92 GLU A C 1
ATOM 732 O O . GLU A 1 92 ? -13.781 7.555 -17.859 1 54.31 92 GLU A O 1
ATOM 737 N N . GLU A 1 93 ? -15.211 6.242 -16.453 1 58.44 93 GLU A N 1
ATOM 738 C CA . GLU A 1 93 ? -14.664 6.785 -15.211 1 58.44 93 GLU A CA 1
ATOM 739 C C . GLU A 1 93 ? -13.695 5.801 -14.562 1 58.44 93 GLU A C 1
ATOM 741 O O . GLU A 1 93 ? -13.945 4.594 -14.555 1 58.44 93 GLU A O 1
ATOM 746 N N . LYS A 1 94 ? -12.555 6.242 -14.211 1 70.56 94 LYS A N 1
ATOM 747 C CA . LYS A 1 94 ? -11.484 5.422 -13.656 1 70.56 94 LYS A CA 1
ATOM 748 C C . LYS A 1 94 ? -11.898 4.816 -12.312 1 70.56 94 LYS A C 1
ATOM 750 O O . LYS A 1 94 ? -11.695 5.43 -11.266 1 70.56 94 LYS A O 1
ATOM 755 N N . ASN A 1 95 ? -12.734 3.781 -12.445 1 87.56 95 ASN A N 1
ATOM 756 C CA . ASN A 1 95 ? -13.109 3.023 -11.25 1 87.56 95 ASN A CA 1
ATOM 757 C C . ASN A 1 95 ? -11.93 2.234 -10.695 1 87.56 95 ASN A C 1
ATOM 759 O O . ASN A 1 95 ? -11.086 1.751 -11.461 1 87.56 95 ASN A O 1
ATOM 763 N N . GLN A 1 96 ? -11.953 2.312 -9.352 1 94.69 96 GLN A N 1
ATOM 764 C CA . GLN A 1 96 ? -10.883 1.565 -8.703 1 94.69 96 GLN A CA 1
ATOM 765 C C . GLN A 1 96 ? -11.398 0.247 -8.133 1 94.69 96 GLN A C 1
ATOM 767 O O . GLN A 1 96 ? -12.547 0.159 -7.703 1 94.69 96 GLN A O 1
ATOM 772 N N . LEU A 1 97 ? -10.617 -0.768 -8.234 1 96.06 97 LEU A N 1
ATOM 773 C CA . LEU A 1 97 ? -10.797 -2.02 -7.508 1 96.06 97 LEU A CA 1
ATOM 774 C C . LEU A 1 97 ? -9.93 -2.053 -6.258 1 96.06 97 LEU A C 1
ATOM 776 O O . LEU A 1 97 ? -8.883 -1.401 -6.207 1 96.06 97 LEU A O 1
ATOM 780 N N . ILE A 1 98 ? -10.414 -2.73 -5.215 1 97.81 98 ILE A N 1
ATOM 781 C CA . ILE A 1 98 ? -9.656 -2.979 -3.992 1 97.81 98 ILE A CA 1
ATOM 782 C C . ILE A 1 98 ? -9.359 -4.469 -3.861 1 97.81 98 ILE A C 1
ATOM 784 O O . ILE A 1 98 ? -10.258 -5.305 -3.998 1 97.81 98 ILE A O 1
ATOM 788 N N . LEU A 1 99 ? -8.094 -4.781 -3.699 1 97.69 99 LEU A N 1
ATOM 789 C CA . LEU A 1 99 ? -7.652 -6.148 -3.461 1 97.69 99 LEU A CA 1
ATOM 790 C C . LEU A 1 99 ? -7.18 -6.328 -2.021 1 97.69 99 LEU A C 1
ATOM 792 O O . LEU A 1 99 ? -6.332 -5.57 -1.544 1 97.69 99 LEU A O 1
ATOM 796 N N . THR A 1 100 ? -7.754 -7.305 -1.295 1 98 100 THR A N 1
ATOM 797 C CA . THR A 1 100 ? -7.367 -7.543 0.091 1 98 100 THR A CA 1
ATOM 798 C C . THR A 1 100 ? -6.953 -9 0.296 1 98 100 THR A C 1
ATOM 800 O O . THR A 1 100 ? -7.562 -9.906 -0.274 1 98 100 THR A O 1
ATOM 803 N N . ALA A 1 101 ? -5.926 -9.195 1.019 1 97.25 101 ALA A N 1
ATOM 804 C CA . ALA A 1 101 ? -5.547 -10.492 1.562 1 97.25 101 ALA A CA 1
ATOM 805 C C . ALA A 1 101 ? -5.754 -10.539 3.074 1 97.25 101 ALA A C 1
ATOM 807 O O . ALA A 1 101 ? -5.688 -9.508 3.746 1 97.25 101 ALA A O 1
ATOM 808 N N . SER A 1 102 ? -5.98 -11.711 3.592 1 97.88 102 SER A N 1
ATOM 809 C CA . SER A 1 102 ? -6.254 -11.898 5.012 1 97.88 102 SER A CA 1
ATOM 810 C C . SER A 1 102 ? -5.574 -13.156 5.547 1 97.88 102 SER A C 1
ATOM 812 O O . SER A 1 102 ? -5.219 -14.055 4.773 1 97.88 102 SER A O 1
ATOM 814 N N . ALA A 1 103 ? -5.496 -13.18 6.859 1 97.25 103 ALA A N 1
ATOM 815 C CA . ALA A 1 103 ? -4.98 -14.359 7.551 1 97.25 103 ALA A CA 1
ATOM 816 C C . ALA A 1 103 ? -5.93 -15.547 7.398 1 97.25 103 ALA A C 1
ATOM 818 O O . ALA A 1 103 ? -5.559 -16.688 7.684 1 97.25 103 ALA A O 1
ATOM 819 N N . ASP A 1 104 ? -7.094 -15.352 6.938 1 96.88 104 ASP A N 1
ATOM 820 C CA . ASP A 1 104 ? -8.023 -16.453 6.688 1 96.88 104 ASP A CA 1
ATOM 821 C C . ASP A 1 104 ? -7.691 -17.172 5.375 1 96.88 104 ASP A C 1
ATOM 823 O O . ASP A 1 104 ? -8.445 -18.031 4.926 1 96.88 104 ASP A O 1
ATOM 827 N N . ARG A 1 105 ? -6.676 -16.734 4.75 1 94 105 ARG A N 1
ATOM 828 C CA . ARG A 1 105 ? -6.094 -17.328 3.559 1 94 105 ARG A CA 1
ATOM 829 C C . ARG A 1 105 ? -6.961 -17.078 2.332 1 94 105 ARG A C 1
ATOM 831 O O . ARG A 1 105 ? -6.992 -17.891 1.404 1 94 105 ARG A O 1
ATOM 838 N N . THR A 1 106 ? -7.656 -15.984 2.324 1 94.75 106 THR A N 1
ATOM 839 C CA . THR A 1 106 ? -8.406 -15.594 1.141 1 94.75 106 THR A CA 1
ATOM 840 C C . THR A 1 106 ? -7.91 -14.25 0.605 1 94.75 106 THR A C 1
ATOM 842 O O . THR A 1 106 ? -7.324 -13.461 1.347 1 94.75 106 THR A O 1
ATOM 845 N N . VAL A 1 107 ? -8.117 -14.125 -0.667 1 94.44 107 VAL A N 1
ATOM 846 C CA . VAL A 1 107 ? -7.941 -12.859 -1.369 1 94.44 107 VAL A CA 1
ATOM 847 C C . VAL A 1 107 ? -9.258 -12.445 -2.021 1 94.44 107 VAL A C 1
ATOM 849 O O . VAL A 1 107 ? -9.914 -13.258 -2.678 1 94.44 107 VAL A O 1
ATOM 852 N N . ILE A 1 108 ? -9.648 -11.234 -1.77 1 96.94 108 ILE A N 1
ATOM 853 C CA . ILE A 1 108 ? -10.922 -10.773 -2.316 1 96.94 108 ILE A CA 1
ATOM 854 C C . ILE A 1 108 ? -10.688 -9.516 -3.152 1 96.94 108 ILE A C 1
ATOM 856 O O . ILE A 1 108 ? -9.93 -8.625 -2.754 1 96.94 108 ILE A O 1
ATOM 860 N N . VAL A 1 109 ? -11.312 -9.445 -4.32 1 96.19 109 VAL A N 1
ATOM 861 C CA . VAL A 1 109 ? -11.398 -8.242 -5.145 1 96.19 109 VAL A CA 1
ATOM 862 C C . VAL A 1 109 ? -12.75 -7.566 -4.934 1 96.19 109 VAL A C 1
ATOM 864 O O . VAL A 1 109 ? -13.797 -8.203 -5.086 1 96.19 109 VAL A O 1
ATOM 867 N N . TRP A 1 110 ? -12.656 -6.309 -4.543 1 97.25 110 TRP A N 1
ATOM 868 C CA . TRP A 1 110 ? -13.859 -5.523 -4.293 1 97.25 110 TRP A CA 1
ATOM 869 C C . TRP A 1 110 ? -14.039 -4.445 -5.355 1 97.25 110 TRP A C 1
ATOM 871 O O . TRP A 1 110 ? -13.055 -3.871 -5.84 1 97.25 110 TRP A O 1
ATOM 881 N N . ASP A 1 111 ? -15.336 -4.156 -5.648 1 95.19 111 ASP A N 1
ATOM 882 C CA . ASP A 1 111 ? -15.664 -2.922 -6.355 1 95.19 111 ASP A CA 1
ATOM 883 C C . ASP A 1 111 ? -15.438 -1.702 -5.461 1 95.19 111 ASP A C 1
ATOM 885 O O . ASP A 1 111 ? -16.016 -1.606 -4.379 1 95.19 111 ASP A O 1
ATOM 889 N N . GLY A 1 112 ? -14.633 -0.786 -5.832 1 95.12 112 GLY A N 1
ATOM 890 C CA . GLY A 1 112 ? -14.258 0.347 -5.004 1 95.12 112 GLY A CA 1
ATOM 891 C C . GLY A 1 112 ? -15.383 1.338 -4.797 1 95.12 112 GLY A C 1
ATOM 892 O O . GLY A 1 112 ? -15.289 2.227 -3.949 1 95.12 112 GLY A O 1
ATOM 893 N N . ASP A 1 113 ? -16.469 1.156 -5.504 1 94.5 113 ASP A N 1
ATOM 894 C CA . ASP A 1 113 ? -17.578 2.092 -5.43 1 94.5 113 ASP A CA 1
ATOM 895 C C . ASP A 1 113 ? -18.781 1.462 -4.711 1 94.5 113 ASP A C 1
ATOM 897 O O . ASP A 1 113 ? -19.75 2.15 -4.387 1 94.5 113 ASP A O 1
ATOM 901 N N . THR A 1 114 ? -18.656 0.277 -4.527 1 95.31 114 THR A N 1
ATOM 902 C CA . THR A 1 114 ? -19.734 -0.458 -3.879 1 95.31 114 THR A CA 1
ATOM 903 C C . THR A 1 114 ? -19.188 -1.482 -2.895 1 95.31 114 THR A C 1
ATOM 905 O O . THR A 1 114 ? -17.969 -1.569 -2.699 1 95.31 114 THR A O 1
ATOM 908 N N . THR A 1 115 ? -20.109 -2.164 -2.271 1 95.69 115 THR A N 1
ATOM 909 C CA . THR A 1 115 ? -19.672 -3.191 -1.326 1 95.69 115 THR A CA 1
ATOM 910 C C . THR A 1 115 ? -19.609 -4.555 -2.006 1 95.69 115 THR A C 1
ATOM 912 O O . THR A 1 115 ? -19.453 -5.582 -1.339 1 95.69 115 THR A O 1
ATOM 915 N N . ARG A 1 116 ? -19.625 -4.574 -3.254 1 95.06 116 ARG A N 1
ATOM 916 C CA . ARG A 1 116 ? -19.672 -5.824 -4.004 1 95.06 116 ARG A CA 1
ATOM 917 C C . ARG A 1 116 ? -18.297 -6.484 -4.066 1 95.06 116 ARG A C 1
ATOM 919 O O . ARG A 1 116 ? -17.312 -5.828 -4.371 1 95.06 116 ARG A O 1
ATOM 926 N N . GLN A 1 117 ? -18.328 -7.797 -3.818 1 94.88 117 GLN A N 1
ATOM 927 C CA . GLN A 1 117 ? -17.156 -8.617 -4.098 1 94.88 117 GLN A CA 1
ATOM 928 C C . GLN A 1 117 ? -17.125 -9.062 -5.559 1 94.88 117 GLN A C 1
ATOM 930 O O . GLN A 1 117 ? -18.047 -9.734 -6.027 1 94.88 117 GLN A O 1
ATOM 935 N N . VAL A 1 118 ? -16.188 -8.711 -6.219 1 93.81 118 VAL A N 1
ATOM 936 C CA . VAL A 1 118 ? -16.062 -9.047 -7.633 1 93.81 118 VAL A CA 1
ATOM 937 C C . VAL A 1 118 ? -15.539 -10.477 -7.781 1 93.81 118 VAL A C 1
ATOM 939 O O . VAL A 1 118 ? -15.984 -11.219 -8.664 1 93.81 118 VAL A O 1
ATOM 942 N N . GLN A 1 119 ? -14.586 -10.773 -6.965 1 92.25 119 GLN A N 1
ATOM 943 C CA . GLN A 1 119 ? -13.953 -12.086 -7 1 92.25 119 GLN A CA 1
ATOM 944 C C . GLN A 1 119 ? -13.414 -12.477 -5.629 1 92.25 119 GLN A C 1
ATOM 946 O O . GLN A 1 119 ? -12.953 -11.617 -4.871 1 92.25 119 GLN A O 1
ATOM 951 N N . ARG A 1 120 ? -13.461 -13.75 -5.316 1 93.19 120 ARG A N 1
ATOM 952 C CA . ARG A 1 120 ? -12.844 -14.32 -4.121 1 93.19 120 ARG A CA 1
ATOM 953 C C . ARG A 1 120 ? -11.945 -15.508 -4.48 1 93.19 120 ARG A C 1
ATOM 955 O O . ARG A 1 120 ? -12.367 -16.422 -5.199 1 93.19 120 ARG A O 1
ATOM 962 N N . ILE A 1 121 ? -10.742 -15.391 -4.023 1 88.25 121 ILE A N 1
ATOM 963 C CA . ILE A 1 121 ? -9.773 -16.453 -4.258 1 88.25 121 ILE A CA 1
ATOM 964 C C . ILE A 1 121 ? -9.398 -17.109 -2.932 1 88.25 121 ILE A C 1
ATOM 966 O O . ILE A 1 121 ? -8.938 -16.438 -2.006 1 88.25 121 ILE A O 1
ATOM 970 N N . SER A 1 122 ? -9.531 -18.453 -2.789 1 85.81 122 SER A N 1
ATOM 971 C CA . SER A 1 122 ? -9.32 -19.172 -1.537 1 85.81 122 SER A CA 1
ATOM 972 C C . SER A 1 122 ? -8.289 -20.297 -1.711 1 85.81 122 SER A C 1
ATOM 974 O O . SER A 1 122 ? -8.148 -21.156 -0.84 1 85.81 122 SER A O 1
ATOM 976 N N . CYS A 1 123 ? -7.441 -20.344 -2.582 1 74.12 123 CYS A N 1
ATOM 977 C CA . CYS A 1 123 ? -6.578 -21.469 -2.898 1 74.12 123 CYS A CA 1
ATOM 978 C C . CYS A 1 123 ? -5.18 -21.266 -2.33 1 74.12 123 CYS A C 1
ATOM 980 O O . CYS A 1 123 ? -4.207 -21.812 -2.848 1 74.12 123 CYS A O 1
ATOM 982 N N . PHE A 1 124 ? -5.039 -20.625 -1.279 1 77.38 124 PHE A N 1
ATOM 983 C CA . PHE A 1 124 ? -3.707 -20.391 -0.733 1 77.38 124 PHE A CA 1
ATOM 984 C C . PHE A 1 124 ? -3.41 -21.359 0.408 1 77.38 124 PHE A C 1
ATOM 986 O O . PHE A 1 124 ? -4.27 -21.609 1.253 1 77.38 124 PHE A O 1
ATOM 993 N N . GLN A 1 125 ? -2.285 -21.922 0.317 1 82.31 125 GLN A N 1
ATOM 994 C CA . GLN A 1 125 ? -1.864 -22.859 1.357 1 82.31 125 GLN A CA 1
ATOM 995 C C . GLN A 1 125 ? -1.373 -22.109 2.596 1 82.31 125 GLN A C 1
ATOM 997 O O . GLN A 1 125 ? -1.374 -22.672 3.699 1 82.31 125 GLN A O 1
ATOM 1002 N N . SER A 1 126 ? -0.856 -20.938 2.426 1 87 126 SER A N 1
ATOM 1003 C CA . SER A 1 126 ? -0.37 -20.109 3.525 1 87 126 SER A CA 1
ATOM 1004 C C . SER A 1 126 ? -0.837 -18.672 3.381 1 87 126 SER A C 1
ATOM 1006 O O . SER A 1 126 ? -1.364 -18.281 2.334 1 87 126 SER A O 1
ATOM 1008 N N . THR A 1 127 ? -0.696 -17.969 4.465 1 89.88 127 THR A N 1
ATOM 1009 C CA . THR A 1 127 ? -1.114 -16.578 4.473 1 89.88 127 THR A CA 1
ATOM 1010 C C . THR A 1 127 ? -0.244 -15.742 3.535 1 89.88 127 THR A C 1
ATOM 1012 O O . THR A 1 127 ? 0.979 -15.891 3.521 1 89.88 127 THR A O 1
ATOM 1015 N N . VAL A 1 128 ? -0.94 -14.945 2.746 1 90.38 128 VAL A N 1
ATOM 1016 C CA . VAL A 1 128 ? -0.244 -13.969 1.914 1 90.38 128 VAL A CA 1
ATOM 1017 C C . VAL A 1 128 ? 0.23 -12.797 2.775 1 90.38 128 VAL A C 1
ATOM 1019 O O . VAL A 1 128 ? -0.573 -12.156 3.455 1 90.38 128 VAL A O 1
ATOM 1022 N N . LYS A 1 129 ? 1.488 -12.492 2.791 1 94.81 129 LYS A N 1
ATOM 1023 C CA . LYS A 1 129 ? 2.027 -11.453 3.666 1 94.81 129 LYS A CA 1
ATOM 1024 C C . LYS A 1 129 ? 1.908 -10.07 3.021 1 94.81 129 LYS A C 1
ATOM 1026 O O . LYS A 1 129 ? 1.683 -9.078 3.711 1 94.81 129 LYS A O 1
ATOM 1031 N N . CYS A 1 130 ? 2.141 -9.969 1.779 1 97 130 CYS A N 1
ATOM 1032 C CA . CYS A 1 130 ? 1.957 -8.766 0.972 1 97 130 CYS A CA 1
ATOM 1033 C C . CYS A 1 130 ? 1.749 -9.117 -0.495 1 97 130 CYS A C 1
ATOM 1035 O O . CYS A 1 130 ? 2.088 -10.227 -0.925 1 97 130 CYS A O 1
ATOM 1037 N N . LEU A 1 131 ? 1.123 -8.195 -1.226 1 95.94 131 LEU A N 1
ATOM 1038 C CA . LEU A 1 131 ? 0.847 -8.461 -2.633 1 95.94 131 LEU A CA 1
ATOM 1039 C C . LEU A 1 131 ? 0.72 -7.16 -3.418 1 95.94 131 LEU A C 1
ATOM 1041 O O . LEU A 1 131 ? 0.424 -6.113 -2.842 1 95.94 131 LEU A O 1
ATOM 1045 N N . THR A 1 132 ? 0.987 -7.164 -4.637 1 96.94 132 THR A N 1
ATOM 1046 C CA . THR A 1 132 ? 0.668 -6.094 -5.574 1 96.94 132 THR A CA 1
ATOM 1047 C C . THR A 1 132 ? 0.357 -6.66 -6.957 1 96.94 132 THR A C 1
ATOM 1049 O O . THR A 1 132 ? 0.543 -7.852 -7.203 1 96.94 132 THR A O 1
ATOM 1052 N N . VAL A 1 133 ? -0.23 -5.844 -7.777 1 94.69 133 VAL A N 1
ATOM 1053 C CA . VAL A 1 133 ? -0.625 -6.238 -9.125 1 94.69 133 VAL A CA 1
ATOM 1054 C C . VAL A 1 133 ? 0.012 -5.301 -10.148 1 94.69 133 VAL A C 1
ATOM 1056 O O . VAL A 1 133 ? 0.055 -4.086 -9.945 1 94.69 133 VAL A O 1
ATOM 1059 N N . LEU A 1 134 ? 0.529 -5.859 -11.164 1 94.5 134 LEU A N 1
ATOM 1060 C CA . LEU A 1 134 ? 0.917 -5.105 -12.352 1 94.5 134 LEU A CA 1
ATOM 1061 C C . LEU A 1 134 ? 0.042 -5.48 -13.547 1 94.5 134 LEU A C 1
ATOM 1063 O O . LEU A 1 134 ? 0.329 -6.453 -14.25 1 94.5 134 LEU A O 1
ATOM 1067 N N . GLN A 1 135 ? -0.897 -4.672 -13.742 1 91.81 135 GLN A N 1
ATOM 1068 C CA . GLN A 1 135 ? -1.944 -4.992 -14.703 1 91.81 135 GLN A CA 1
ATOM 1069 C C . GLN A 1 135 ? -1.388 -5.035 -16.125 1 91.81 135 GLN A C 1
ATOM 1071 O O . GLN A 1 135 ? -1.78 -5.891 -16.922 1 91.81 135 GLN A O 1
ATOM 1076 N N . ARG A 1 136 ? -0.492 -4.09 -16.359 1 90.25 136 ARG A N 1
ATOM 1077 C CA . ARG A 1 136 ? 0.069 -4.039 -17.703 1 90.25 136 ARG A CA 1
ATOM 1078 C C . ARG A 1 136 ? 0.745 -5.359 -18.078 1 90.25 136 ARG A C 1
ATOM 1080 O O . ARG A 1 136 ? 0.734 -5.77 -19.234 1 90.25 136 ARG A O 1
ATOM 1087 N N . LEU A 1 137 ? 1.32 -5.988 -17.125 1 90.44 137 LEU A N 1
ATOM 1088 C CA . LEU A 1 137 ? 2.051 -7.23 -17.359 1 90.44 137 LEU A CA 1
ATOM 1089 C C . LEU A 1 137 ? 1.173 -8.445 -17.062 1 90.44 137 LEU A C 1
ATOM 1091 O O . LEU A 1 137 ? 1.609 -9.586 -17.219 1 90.44 137 LEU A O 1
ATOM 1095 N N . ASP A 1 138 ? -0.045 -8.203 -16.609 1 88.19 138 ASP A N 1
ATOM 1096 C CA . ASP A 1 138 ? -0.981 -9.258 -16.25 1 88.19 138 ASP A CA 1
ATOM 1097 C C . ASP A 1 138 ? -0.359 -10.203 -15.219 1 88.19 138 ASP A C 1
ATOM 1099 O O . ASP A 1 138 ? -0.409 -11.422 -15.391 1 88.19 138 ASP A O 1
ATOM 1103 N N . VAL A 1 139 ? 0.325 -9.578 -14.195 1 88.88 139 VAL A N 1
ATOM 1104 C CA . VAL A 1 139 ? 0.937 -10.414 -13.172 1 88.88 139 VAL A CA 1
ATOM 1105 C C . VAL A 1 139 ? 0.528 -9.922 -11.789 1 88.88 139 VAL A C 1
ATOM 1107 O O . VAL A 1 139 ? 0.185 -8.75 -11.617 1 88.88 139 VAL A O 1
ATOM 1110 N N . TRP A 1 140 ? 0.624 -10.922 -10.828 1 88.94 140 TRP A N 1
ATOM 1111 C CA . TRP A 1 140 ? 0.555 -10.656 -9.391 1 88.94 140 TRP A CA 1
ATOM 1112 C C . TRP A 1 140 ? 1.884 -10.969 -8.711 1 88.94 140 TRP A C 1
ATOM 1114 O O . TRP A 1 140 ? 2.551 -11.945 -9.062 1 88.94 140 TRP A O 1
ATOM 1124 N N . LEU A 1 141 ? 2.193 -10.109 -7.801 1 92.94 141 LEU A N 1
ATOM 1125 C CA . LEU A 1 141 ? 3.408 -10.312 -7.02 1 92.94 141 LEU A CA 1
ATOM 1126 C C . LEU A 1 141 ? 3.076 -10.539 -5.547 1 92.94 141 LEU A C 1
ATOM 1128 O O . LEU A 1 141 ? 2.186 -9.883 -5 1 92.94 141 LEU A O 1
ATOM 1132 N N . SER A 1 142 ? 3.75 -11.406 -4.922 1 92 142 SER A N 1
ATOM 1133 C CA . SER A 1 142 ? 3.611 -11.625 -3.486 1 92 142 SER A CA 1
ATOM 1134 C C . SER A 1 142 ? 4.973 -11.656 -2.797 1 92 142 SER A C 1
ATOM 1136 O O . SER A 1 142 ? 5.98 -12.008 -3.414 1 92 142 SER A O 1
ATOM 1138 N N . GLY A 1 143 ? 4.922 -11.211 -1.526 1 93.44 143 GLY A N 1
ATOM 1139 C CA . GLY A 1 143 ? 6.129 -11.219 -0.716 1 93.44 143 GLY A CA 1
ATOM 1140 C C . GLY A 1 143 ? 5.996 -12.047 0.547 1 93.44 143 GLY A C 1
ATOM 1141 O O . GLY A 1 143 ? 4.93 -12.609 0.818 1 93.44 143 GLY A O 1
ATOM 1142 N N . GLY A 1 144 ? 6.996 -12.008 1.36 1 93.75 144 GLY A N 1
ATOM 1143 C CA . GLY A 1 144 ? 7.234 -12.828 2.541 1 93.75 144 GLY A CA 1
ATOM 1144 C C . GLY A 1 144 ? 8.656 -13.344 2.633 1 93.75 144 GLY A C 1
ATOM 1145 O O . GLY A 1 144 ? 9.609 -12.562 2.598 1 93.75 144 GLY A O 1
ATOM 1146 N N . ASN A 1 145 ? 8.617 -14.703 2.719 1 89.12 145 ASN A N 1
ATOM 1147 C CA . ASN A 1 145 ? 9.953 -15.297 2.742 1 89.12 145 ASN A CA 1
ATOM 1148 C C . ASN A 1 145 ? 10.641 -15.18 1.383 1 89.12 145 ASN A C 1
ATOM 1150 O O . ASN A 1 145 ? 11.852 -14.984 1.311 1 89.12 145 ASN A O 1
ATOM 1154 N N . ASP A 1 146 ? 9.836 -15.281 0.367 1 86.75 146 ASP A N 1
ATOM 1155 C CA . ASP A 1 146 ? 10.297 -15.141 -1.01 1 86.75 146 ASP A CA 1
ATOM 1156 C C . ASP A 1 146 ? 9.461 -14.125 -1.773 1 86.75 146 ASP A C 1
ATOM 1158 O O . ASP A 1 146 ? 8.281 -13.93 -1.469 1 86.75 146 ASP A O 1
ATOM 1162 N N . LEU A 1 147 ? 10.156 -13.438 -2.658 1 90 147 LEU A N 1
ATOM 1163 C CA . LEU A 1 147 ? 9.438 -12.609 -3.621 1 90 147 LEU A CA 1
ATOM 1164 C C . LEU A 1 147 ? 9.078 -13.414 -4.867 1 90 147 LEU A C 1
ATOM 1166 O O . LEU A 1 147 ? 9.961 -13.938 -5.551 1 90 147 LEU A O 1
ATOM 1170 N N . CYS A 1 148 ? 7.781 -13.453 -5.148 1 86.88 148 CYS A N 1
ATOM 1171 C CA . CYS A 1 148 ? 7.312 -14.32 -6.223 1 86.88 148 CYS A CA 1
ATOM 1172 C C . CYS A 1 148 ? 6.477 -13.539 -7.227 1 86.88 148 CYS A C 1
ATOM 1174 O O . CYS A 1 148 ? 5.723 -12.641 -6.848 1 86.88 148 CYS A O 1
ATOM 1176 N N . VAL A 1 149 ? 6.637 -13.852 -8.453 1 85.31 149 VAL A N 1
ATOM 1177 C CA . VAL A 1 149 ? 5.812 -13.336 -9.547 1 85.31 149 VAL A CA 1
ATOM 1178 C C . VAL A 1 149 ? 4.934 -14.461 -10.102 1 85.31 149 VAL A C 1
ATOM 1180 O O . VAL A 1 149 ? 5.406 -15.57 -10.328 1 85.31 149 VAL A O 1
ATOM 1183 N N . TRP A 1 150 ? 3.688 -14.039 -10.133 1 82.88 150 TRP A N 1
ATOM 1184 C CA . TRP A 1 150 ? 2.715 -15.016 -10.609 1 82.88 150 TRP A CA 1
ATOM 1185 C C . TRP A 1 150 ? 2.072 -14.562 -11.914 1 82.88 150 TRP A C 1
ATOM 1187 O O . TRP A 1 150 ? 1.726 -13.383 -12.062 1 82.88 150 TRP A O 1
ATOM 1197 N N . MET B 1 1 ? -21.141 -16.359 -40.156 1 25.67 1 MET B N 1
ATOM 1198 C CA . MET B 1 1 ? -21.359 -16.781 -38.781 1 25.67 1 MET B CA 1
ATOM 1199 C C . MET B 1 1 ? -20.172 -16.406 -37.906 1 25.67 1 MET B C 1
ATOM 1201 O O . MET B 1 1 ? -19.094 -17 -38 1 25.67 1 MET B O 1
ATOM 1205 N N . SER B 1 2 ? -19.891 -15.117 -37.625 1 29.7 2 SER B N 1
ATOM 1206 C CA . SER B 1 2 ? -18.719 -14.375 -37.188 1 29.7 2 SER B CA 1
ATOM 1207 C C . SER B 1 2 ? -18.375 -14.711 -35.719 1 29.7 2 SER B C 1
ATOM 1209 O O . SER B 1 2 ? -19.234 -14.609 -34.844 1 29.7 2 SER B O 1
ATOM 1211 N N . GLN B 1 3 ? -17.594 -15.828 -35.406 1 26.97 3 GLN B N 1
ATOM 1212 C CA . GLN B 1 3 ? -17.109 -16.328 -34.125 1 26.97 3 GLN B CA 1
ATOM 1213 C C . GLN B 1 3 ? -16.5 -15.211 -33.281 1 26.97 3 GLN B C 1
ATOM 1215 O O . GLN B 1 3 ? -15.391 -14.75 -33.562 1 26.97 3 GLN B O 1
ATOM 1220 N N . GLU B 1 4 ? -17.219 -14.156 -33.031 1 27.97 4 GLU B N 1
ATOM 1221 C CA . GLU B 1 4 ? -16.766 -13.094 -32.156 1 27.97 4 GLU B CA 1
ATOM 1222 C C . GLU B 1 4 ? -16.172 -13.656 -30.875 1 27.97 4 GLU B C 1
ATOM 1224 O O . GLU B 1 4 ? -16.891 -14.211 -30.047 1 27.97 4 GLU B O 1
ATOM 1229 N N . LYS B 1 5 ? -15.07 -14.391 -31.078 1 30.12 5 LYS B N 1
ATOM 1230 C CA . LYS B 1 5 ? -14.227 -14.82 -29.969 1 30.12 5 LYS B CA 1
ATOM 1231 C C . LYS B 1 5 ? -14.195 -13.766 -28.859 1 30.12 5 LYS B C 1
ATOM 1233 O O . LYS B 1 5 ? -13.766 -12.633 -29.078 1 30.12 5 LYS B O 1
ATOM 1238 N N . ASP B 1 6 ? -15.266 -13.555 -28.141 1 29.94 6 ASP B N 1
ATOM 1239 C CA . ASP B 1 6 ? -15.453 -12.781 -26.922 1 29.94 6 ASP B CA 1
ATOM 1240 C C . ASP B 1 6 ? -14.211 -12.844 -26.031 1 29.94 6 ASP B C 1
ATOM 1242 O O . ASP B 1 6 ? -13.867 -13.898 -25.5 1 29.94 6 ASP B O 1
ATOM 1246 N N . PHE B 1 7 ? -13.078 -12.297 -26.5 1 28.12 7 PHE B N 1
ATOM 1247 C CA . PHE B 1 7 ? -11.844 -12.039 -25.766 1 28.12 7 PHE B CA 1
ATOM 1248 C C . PHE B 1 7 ? -12.148 -11.664 -24.328 1 28.12 7 PHE B C 1
ATOM 1250 O O . PHE B 1 7 ? -12.516 -10.516 -24.047 1 28.12 7 PHE B O 1
ATOM 1257 N N . TYR B 1 8 ? -12.906 -12.406 -23.625 1 31.05 8 TYR B N 1
ATOM 1258 C CA . TYR B 1 8 ? -12.977 -12.172 -22.188 1 31.05 8 TYR B CA 1
ATOM 1259 C C . TYR B 1 8 ? -11.594 -11.875 -21.625 1 31.05 8 TYR B C 1
ATOM 1261 O O . TYR B 1 8 ? -10.68 -12.695 -21.734 1 31.05 8 TYR B O 1
ATOM 1269 N N . LYS B 1 9 ? -10.93 -10.742 -21.75 1 37.75 9 LYS B N 1
ATOM 1270 C CA . LYS B 1 9 ? -9.742 -10.203 -21.094 1 37.75 9 LYS B CA 1
ATOM 1271 C C . LYS B 1 9 ? -9.594 -10.758 -19.672 1 37.75 9 LYS B C 1
ATOM 1273 O O . LYS B 1 9 ? -10.453 -10.523 -18.828 1 37.75 9 LYS B O 1
ATOM 1278 N N . LYS B 1 10 ? -8.969 -11.961 -19.547 1 40.22 10 LYS B N 1
ATOM 1279 C CA . LYS B 1 10 ? -8.672 -12.633 -18.281 1 40.22 10 LYS B CA 1
ATOM 1280 C C . LYS B 1 10 ? -8.016 -11.672 -17.297 1 40.22 10 LYS B C 1
ATOM 1282 O O . LYS B 1 10 ? -7 -11.047 -17.609 1 40.22 10 LYS B O 1
ATOM 1287 N N . SER B 1 11 ? -8.695 -11 -16.422 1 49.5 11 SER B N 1
ATOM 1288 C CA . SER B 1 11 ? -8.227 -10.148 -15.336 1 49.5 11 SER B CA 1
ATOM 1289 C C . SER B 1 11 ? -7.168 -10.852 -14.492 1 49.5 11 SER B C 1
ATOM 1291 O O . SER B 1 11 ? -7.148 -12.086 -14.414 1 49.5 11 SER B O 1
ATOM 1293 N N . PRO B 1 12 ? -6.012 -10.25 -14.352 1 52 12 PRO B N 1
ATOM 1294 C CA . PRO B 1 12 ? -5.004 -10.898 -13.5 1 52 12 PRO B CA 1
ATOM 1295 C C . PRO B 1 12 ? -5.621 -11.727 -12.383 1 52 12 PRO B C 1
ATOM 1297 O O . PRO B 1 12 ? -5.059 -12.758 -11.992 1 52 12 PRO B O 1
ATOM 1300 N N . LEU B 1 13 ? -6.785 -11.406 -11.992 1 52.94 13 LEU B N 1
ATOM 1301 C CA . LEU B 1 13 ? -7.445 -12.109 -10.898 1 52.94 13 LEU B CA 1
ATOM 1302 C C . LEU B 1 13 ? -8.07 -13.414 -11.391 1 52.94 13 LEU B C 1
ATOM 1304 O O . LEU B 1 13 ? -8.281 -14.344 -10.609 1 52.94 13 LEU B O 1
ATOM 1308 N N . GLN B 1 14 ? -8.617 -13.352 -12.547 1 51.44 14 GLN B N 1
ATOM 1309 C CA . GLN B 1 14 ? -9.227 -14.578 -13.062 1 51.44 14 GLN B CA 1
ATOM 1310 C C . GLN B 1 14 ? -8.242 -15.742 -13.016 1 51.44 14 GLN B C 1
ATOM 1312 O O . GLN B 1 14 ? -8.648 -16.891 -12.859 1 51.44 14 GLN B O 1
ATOM 1317 N N . THR B 1 15 ? -7.094 -15.438 -13.18 1 47.91 15 THR B N 1
ATOM 1318 C CA . THR B 1 15 ? -6.129 -16.531 -13.117 1 47.91 15 THR B CA 1
ATOM 1319 C C . THR B 1 15 ? -5.98 -17.031 -11.688 1 47.91 15 THR B C 1
ATOM 1321 O O . THR B 1 15 ? -5.43 -18.125 -11.453 1 47.91 15 THR B O 1
ATOM 1324 N N . ILE B 1 16 ? -6.523 -16.359 -10.766 1 46.72 16 ILE B N 1
ATOM 1325 C CA . ILE B 1 16 ? -6.328 -16.797 -9.391 1 46.72 16 ILE B CA 1
ATOM 1326 C C . ILE B 1 16 ? -7.238 -17.984 -9.094 1 46.72 16 ILE B C 1
ATOM 1328 O O . ILE B 1 16 ? -6.84 -18.922 -8.398 1 46.72 16 ILE B O 1
ATOM 1332 N N . GLY B 1 17 ? -8.555 -18.25 -9.383 1 41.12 17 GLY B N 1
ATOM 1333 C CA . GLY B 1 17 ? -9.531 -19.25 -9 1 41.12 17 GLY B CA 1
ATOM 1334 C C . GLY B 1 17 ? -9.523 -20.469 -9.906 1 41.12 17 GLY B C 1
ATOM 1335 O O . GLY B 1 17 ? -10.289 -21.422 -9.695 1 41.12 17 GLY B O 1
ATOM 1336 N N . GLU B 1 18 ? -9.523 -20.438 -11.148 1 41 18 GLU B N 1
ATOM 1337 C CA . GLU B 1 18 ? -9.695 -21.625 -11.969 1 41 18 GLU B CA 1
ATOM 1338 C C . GLU B 1 18 ? -8.711 -22.719 -11.555 1 41 18 GLU B C 1
ATOM 1340 O O . GLU B 1 18 ? -7.586 -22.422 -11.141 1 41 18 GLU B O 1
ATOM 1345 N N . GLU B 1 19 ? -9.305 -24.047 -11.086 1 38.5 19 GLU B N 1
ATOM 1346 C CA . GLU B 1 19 ? -8.508 -25.266 -10.945 1 38.5 19 GLU B CA 1
ATOM 1347 C C . GLU B 1 19 ? -7.371 -25.297 -11.961 1 38.5 19 GLU B C 1
ATOM 1349 O O . GLU B 1 19 ? -7.609 -25.391 -13.172 1 38.5 19 GLU B O 1
ATOM 1354 N N . GLN B 1 20 ? -6.438 -24.641 -11.914 1 34.59 20 GLN B N 1
ATOM 1355 C CA . GLN B 1 20 ? -5.277 -24.969 -12.734 1 34.59 20 GLN B CA 1
ATOM 1356 C C . GLN B 1 20 ? -4.891 -26.438 -12.586 1 34.59 20 GLN B C 1
ATOM 1358 O O . GLN B 1 20 ? -4.574 -26.891 -11.492 1 34.59 20 GLN B O 1
ATOM 1363 N N . THR B 1 21 ? -5.367 -27.547 -13.07 1 36.28 21 THR B N 1
ATOM 1364 C CA . THR B 1 21 ? -4.387 -28.609 -13.242 1 36.28 21 THR B CA 1
ATOM 1365 C C . THR B 1 21 ? -2.975 -28.094 -12.984 1 36.28 21 THR B C 1
ATOM 1367 O O . THR B 1 21 ? -2.256 -28.641 -12.141 1 36.28 21 THR B O 1
ATOM 1370 N N . GLN B 1 22 ? -1.934 -28.141 -14 1 36.69 22 GLN B N 1
ATOM 1371 C CA . GLN B 1 22 ? -0.647 -27.453 -13.922 1 36.69 22 GLN B CA 1
ATOM 1372 C C . GLN B 1 22 ? -0.827 -25.984 -13.531 1 36.69 22 GLN B C 1
ATOM 1374 O O . GLN B 1 22 ? -1.172 -25.156 -14.375 1 36.69 22 GLN B O 1
ATOM 1379 N N . ASN B 1 23 ? -1.595 -25.578 -12.633 1 38.19 23 ASN B N 1
ATOM 1380 C CA . ASN B 1 23 ? -1.871 -24.25 -12.109 1 38.19 23 ASN B CA 1
ATOM 1381 C C . ASN B 1 23 ? -0.676 -23.312 -12.289 1 38.19 23 ASN B C 1
ATOM 1383 O O . ASN B 1 23 ? 0.419 -23.594 -11.805 1 38.19 23 ASN B O 1
ATOM 1387 N N . PRO B 1 24 ? -0.617 -22.359 -13.094 1 41.53 24 PRO B N 1
ATOM 1388 C CA . PRO B 1 24 ? 0.452 -21.375 -13.266 1 41.53 24 PRO B CA 1
ATOM 1389 C C . PRO B 1 24 ? 0.816 -20.672 -11.961 1 41.53 24 PRO B C 1
ATOM 1391 O O . PRO B 1 24 ? 1.509 -19.641 -11.977 1 41.53 24 PRO B O 1
ATOM 1394 N N . TYR B 1 25 ? 0.24 -20.625 -11.023 1 44.12 25 TYR B N 1
ATOM 1395 C CA . TYR B 1 25 ? 0.84 -20.078 -9.82 1 44.12 25 TYR B CA 1
ATOM 1396 C C . TYR B 1 25 ? 2.271 -20.578 -9.641 1 44.12 25 TYR B C 1
ATOM 1398 O O . TYR B 1 25 ? 2.748 -20.734 -8.516 1 44.12 25 TYR B O 1
ATOM 1406 N N . THR B 1 26 ? 2.586 -21.078 -10.602 1 49.72 26 THR B N 1
ATOM 1407 C CA . THR B 1 26 ? 4.02 -21.344 -10.625 1 49.72 26 THR B CA 1
ATOM 1408 C C . THR B 1 26 ? 4.812 -20.047 -10.461 1 49.72 26 THR B C 1
ATOM 1410 O O . THR B 1 26 ? 4.535 -19.062 -11.133 1 49.72 26 THR B O 1
ATOM 1413 N N . GLU B 1 27 ? 5.316 -19.953 -9.367 1 60.47 27 GLU B N 1
ATOM 1414 C CA . GLU B 1 27 ? 6.293 -18.875 -9.172 1 60.47 27 GLU B CA 1
ATOM 1415 C C . GLU B 1 27 ? 7.168 -18.703 -10.414 1 60.47 27 GLU B C 1
ATOM 1417 O O . GLU B 1 27 ? 7.887 -19.625 -10.805 1 60.47 27 GLU B O 1
ATOM 1422 N N . LEU B 1 28 ? 6.715 -17.734 -11.211 1 60.59 28 LEU B N 1
ATOM 1423 C CA . LEU B 1 28 ? 7.477 -17.484 -12.43 1 60.59 28 LEU B CA 1
ATOM 1424 C C . LEU B 1 28 ? 8.914 -17.094 -12.102 1 60.59 28 LEU B C 1
ATOM 1426 O O . LEU B 1 28 ? 9.859 -17.594 -12.719 1 60.59 28 LEU B O 1
ATOM 1430 N N . LEU B 1 29 ? 9.117 -16.281 -11.188 1 70.44 29 LEU B N 1
ATOM 1431 C CA . LEU B 1 29 ? 10.453 -15.773 -10.906 1 70.44 29 LEU B CA 1
ATOM 1432 C C . LEU B 1 29 ? 10.602 -15.414 -9.43 1 70.44 29 LEU B C 1
ATOM 1434 O O . LEU B 1 29 ? 9.727 -14.758 -8.859 1 70.44 29 LEU B O 1
ATOM 1438 N N . VAL B 1 30 ? 11.5 -16.172 -8.758 1 79 30 VAL B N 1
ATOM 1439 C CA . VAL B 1 30 ? 11.906 -15.781 -7.41 1 79 30 VAL B CA 1
ATOM 1440 C C . VAL B 1 30 ? 12.977 -14.695 -7.492 1 79 30 VAL B C 1
ATOM 1442 O O . VAL B 1 30 ? 13.977 -14.852 -8.195 1 79 30 VAL B O 1
ATOM 1445 N N . LEU B 1 31 ? 12.648 -13.641 -6.855 1 82.88 31 LEU B N 1
ATOM 1446 C CA . LEU B 1 31 ? 13.594 -12.531 -6.801 1 82.88 31 LEU B CA 1
ATOM 1447 C C . LEU B 1 31 ? 14.297 -12.484 -5.453 1 82.88 31 LEU B C 1
ATOM 1449 O O . LEU B 1 31 ? 13.656 -12.586 -4.406 1 82.88 31 LEU B O 1
ATOM 1453 N N . LYS B 1 32 ? 15.602 -12.414 -5.547 1 87.75 32 LYS B N 1
ATOM 1454 C CA . LYS B 1 32 ? 16.391 -12.484 -4.32 1 87.75 32 LYS B CA 1
ATOM 1455 C C . LYS B 1 32 ? 17.172 -11.188 -4.094 1 87.75 32 LYS B C 1
ATOM 1457 O O . LYS B 1 32 ? 17.953 -10.766 -4.953 1 87.75 32 LYS B O 1
ATOM 1462 N N . ALA B 1 33 ? 16.875 -10.5 -3.078 1 90.88 33 ALA B N 1
ATOM 1463 C CA . ALA B 1 33 ? 17.656 -9.328 -2.691 1 90.88 33 ALA B CA 1
ATOM 1464 C C . ALA B 1 33 ? 17.5 -9.039 -1.201 1 90.88 33 ALA B C 1
ATOM 1466 O O . ALA B 1 33 ? 18.375 -8.414 -0.591 1 90.88 33 ALA B O 1
ATOM 1467 N N . HIS B 1 34 ? 16.438 -9.461 -0.691 1 94.94 34 HIS B N 1
ATOM 1468 C CA . HIS B 1 34 ? 16.156 -9.18 0.714 1 94.94 34 HIS B CA 1
ATOM 1469 C C . HIS B 1 34 ? 16.766 -10.242 1.616 1 94.94 34 HIS B C 1
ATOM 1471 O O . HIS B 1 34 ? 16.844 -11.414 1.238 1 94.94 34 HIS B O 1
ATOM 1477 N N . HIS B 1 35 ? 17.172 -9.852 2.812 1 94.56 35 HIS B N 1
ATOM 1478 C CA . HIS B 1 35 ? 17.797 -10.75 3.771 1 94.56 35 HIS B CA 1
ATOM 1479 C C . HIS B 1 35 ? 16.859 -11.07 4.93 1 94.56 35 HIS B C 1
ATOM 1481 O O . HIS B 1 35 ? 17.281 -11.625 5.945 1 94.56 35 HIS B O 1
ATOM 1487 N N . ASP B 1 36 ? 15.719 -10.688 4.898 1 96.69 36 ASP B N 1
ATOM 1488 C CA . ASP B 1 36 ? 14.664 -10.914 5.883 1 96.69 36 ASP B CA 1
ATOM 1489 C C . ASP B 1 36 ? 13.281 -10.844 5.23 1 96.69 36 ASP B C 1
ATOM 1491 O O . ASP B 1 36 ? 13.172 -10.703 4.012 1 96.69 36 ASP B O 1
ATOM 1495 N N . ILE B 1 37 ? 12.258 -10.914 5.988 1 95.75 37 ILE B N 1
ATOM 1496 C CA . ILE B 1 37 ? 10.891 -11.031 5.504 1 95.75 37 ILE B CA 1
ATOM 1497 C C . ILE B 1 37 ? 10.5 -9.773 4.734 1 95.75 37 ILE B C 1
ATOM 1499 O O . ILE B 1 37 ? 10.711 -8.656 5.215 1 95.75 37 ILE B O 1
ATOM 1503 N N . VAL B 1 38 ? 9.961 -9.977 3.506 1 97.12 38 VAL B N 1
ATOM 1504 C CA . VAL B 1 38 ? 9.352 -8.906 2.725 1 97.12 38 VAL B CA 1
ATOM 1505 C C . VAL B 1 38 ? 7.898 -8.711 3.162 1 97.12 38 VAL B C 1
ATOM 1507 O O . VAL B 1 38 ? 7.098 -9.641 3.102 1 97.12 38 VAL B O 1
ATOM 1510 N N . ARG B 1 39 ? 7.527 -7.52 3.574 1 97 39 ARG B N 1
ATOM 1511 C CA . ARG B 1 39 ? 6.215 -7.262 4.156 1 97 39 ARG B CA 1
ATOM 1512 C C . ARG B 1 39 ? 5.402 -6.324 3.271 1 97 39 ARG B C 1
ATOM 1514 O O . ARG B 1 39 ? 4.184 -6.203 3.438 1 97 39 ARG B O 1
ATOM 1521 N N . PHE B 1 40 ? 6.07 -5.648 2.305 1 98.25 40 PHE B N 1
ATOM 1522 C CA . PHE B 1 40 ? 5.402 -4.637 1.496 1 98.25 40 PHE B CA 1
ATOM 1523 C C . PHE B 1 40 ? 5.789 -4.77 0.029 1 98.25 40 PHE B C 1
ATOM 1525 O O . PHE B 1 40 ? 6.957 -5.004 -0.29 1 98.25 40 PHE B O 1
ATOM 1532 N N . LEU B 1 41 ? 4.852 -4.625 -0.798 1 98.25 41 LEU B N 1
ATOM 1533 C CA . LEU B 1 41 ? 4.988 -4.488 -2.244 1 98.25 41 LEU B CA 1
ATOM 1534 C C . LEU B 1 41 ? 4.16 -3.312 -2.758 1 98.25 41 LEU B C 1
ATOM 1536 O O . LEU B 1 41 ? 2.99 -3.166 -2.393 1 98.25 41 LEU B O 1
ATOM 1540 N N . VAL B 1 42 ? 4.793 -2.471 -3.561 1 98.31 42 VAL B N 1
ATOM 1541 C CA . VAL B 1 42 ? 4.051 -1.355 -4.137 1 98.31 42 VAL B CA 1
ATOM 1542 C C . VAL B 1 42 ? 4.43 -1.186 -5.605 1 98.31 42 VAL B C 1
ATOM 1544 O O . VAL B 1 42 ? 5.594 -1.358 -5.977 1 98.31 42 VAL B O 1
ATOM 1547 N N . GLN B 1 43 ? 3.461 -0.898 -6.395 1 97.56 43 GLN B N 1
ATOM 1548 C CA . GLN B 1 43 ? 3.688 -0.609 -7.809 1 97.56 43 GLN B CA 1
ATOM 1549 C C . GLN B 1 43 ? 4.227 0.806 -8 1 97.56 43 GLN B C 1
ATOM 1551 O O . GLN B 1 43 ? 3.742 1.75 -7.371 1 97.56 43 GLN B O 1
ATOM 1556 N N . LEU B 1 44 ? 5.215 0.926 -8.875 1 96.88 44 LEU B N 1
ATOM 1557 C CA . LEU B 1 44 ? 5.691 2.252 -9.242 1 96.88 44 LEU B CA 1
ATOM 1558 C C . LEU B 1 44 ? 5.078 2.699 -10.57 1 96.88 44 LEU B C 1
ATOM 1560 O O . LEU B 1 44 ? 4.684 3.857 -10.719 1 96.88 44 LEU B O 1
ATOM 1564 N N . ASP B 1 45 ? 5.066 1.809 -11.469 1 94.88 45 ASP B N 1
ATOM 1565 C CA . ASP B 1 45 ? 4.48 2.07 -12.781 1 94.88 45 ASP B CA 1
ATOM 1566 C C . ASP B 1 45 ? 4.145 0.766 -13.508 1 94.88 45 ASP B C 1
ATOM 1568 O O . ASP B 1 45 ? 3.922 -0.264 -12.867 1 94.88 45 ASP B O 1
ATOM 1572 N N . ASP B 1 46 ? 4.078 0.821 -14.805 1 94.25 46 ASP B N 1
ATOM 1573 C CA . ASP B 1 46 ? 3.58 -0.314 -15.578 1 94.25 46 ASP B CA 1
ATOM 1574 C C . ASP B 1 46 ? 4.531 -1.505 -15.477 1 94.25 46 ASP B C 1
ATOM 1576 O O . ASP B 1 46 ? 4.117 -2.652 -15.656 1 94.25 46 ASP B O 1
ATOM 1580 N N . TYR B 1 47 ? 5.828 -1.214 -15.148 1 94.44 47 TYR B N 1
ATOM 1581 C CA . TYR B 1 47 ? 6.816 -2.281 -15.242 1 94.44 47 TYR B CA 1
ATOM 1582 C C . TYR B 1 47 ? 7.617 -2.4 -13.945 1 94.44 47 TYR B C 1
ATOM 1584 O O . TYR B 1 47 ? 8.32 -3.391 -13.734 1 94.44 47 TYR B O 1
ATOM 1592 N N . ARG B 1 48 ? 7.512 -1.387 -13.086 1 96.31 48 ARG B N 1
ATOM 1593 C CA . ARG B 1 48 ? 8.367 -1.378 -11.906 1 96.31 48 ARG B CA 1
ATOM 1594 C C . ARG B 1 48 ? 7.539 -1.519 -10.633 1 96.31 48 ARG B C 1
ATOM 1596 O O . ARG B 1 48 ? 6.418 -1.014 -10.555 1 96.31 48 ARG B O 1
ATOM 1603 N N . PHE B 1 49 ? 8.109 -2.15 -9.703 1 97.25 49 PHE B N 1
ATOM 1604 C CA . PHE B 1 49 ? 7.574 -2.223 -8.352 1 97.25 49 PHE B CA 1
ATOM 1605 C C . PHE B 1 49 ? 8.695 -2.16 -7.32 1 97.25 49 PHE B C 1
ATOM 1607 O O . PHE B 1 49 ? 9.867 -2.32 -7.66 1 97.25 49 PHE B O 1
ATOM 1614 N N . ALA B 1 50 ? 8.281 -1.866 -6.066 1 98.38 50 ALA B N 1
ATOM 1615 C CA . ALA B 1 50 ? 9.234 -1.853 -4.961 1 98.38 50 ALA B CA 1
ATOM 1616 C C . ALA B 1 50 ? 8.844 -2.867 -3.887 1 98.38 50 ALA B C 1
ATOM 1618 O O . ALA B 1 50 ? 7.656 -3.082 -3.629 1 98.38 50 ALA B O 1
ATOM 1619 N N . SER B 1 51 ? 9.805 -3.506 -3.285 1 98.12 51 SER B N 1
ATOM 1620 C CA . SER B 1 51 ? 9.656 -4.398 -2.139 1 98.12 51 SER B CA 1
ATOM 1621 C C . SER B 1 51 ? 10.391 -3.852 -0.917 1 98.12 51 SER B C 1
ATOM 1623 O O . SER B 1 51 ? 11.406 -3.168 -1.051 1 98.12 51 SER B O 1
ATOM 1625 N N . ALA B 1 52 ? 9.828 -4.129 0.255 1 98.31 52 ALA B N 1
ATOM 1626 C CA . ALA B 1 52 ? 10.406 -3.688 1.52 1 98.31 52 ALA B CA 1
ATOM 1627 C C . ALA B 1 52 ? 9.953 -4.574 2.674 1 98.31 52 ALA B C 1
ATOM 1629 O O . ALA B 1 52 ? 8.93 -5.246 2.58 1 98.31 52 ALA B O 1
ATOM 1630 N N . GLY B 1 53 ? 10.789 -4.531 3.732 1 97.81 53 GLY B N 1
ATOM 1631 C CA . GLY B 1 53 ? 10.375 -5.332 4.871 1 97.81 53 GLY B CA 1
ATOM 1632 C C . GLY B 1 53 ? 11.312 -5.215 6.059 1 97.81 53 GLY B C 1
ATOM 1633 O O . GLY B 1 53 ? 11.727 -4.109 6.422 1 97.81 53 GLY B O 1
ATOM 1634 N N . ASP B 1 54 ? 11.562 -6.359 6.645 1 97.88 54 ASP B N 1
ATOM 1635 C CA . ASP B 1 54 ? 12.156 -6.398 7.977 1 97.88 54 ASP B CA 1
ATOM 1636 C C . ASP B 1 54 ? 13.656 -6.105 7.922 1 97.88 54 ASP B C 1
ATOM 1638 O O . ASP B 1 54 ? 14.273 -5.816 8.945 1 97.88 54 ASP B O 1
ATOM 1642 N N . ASP B 1 55 ? 14.297 -6.133 6.777 1 97.62 55 ASP B N 1
ATOM 1643 C CA . ASP B 1 55 ? 15.727 -5.848 6.699 1 97.62 55 ASP B CA 1
ATOM 1644 C C . ASP B 1 55 ? 15.984 -4.348 6.586 1 97.62 55 ASP B C 1
ATOM 1646 O O . ASP B 1 55 ? 17.141 -3.908 6.586 1 97.62 55 ASP B O 1
ATOM 1650 N N . GLY B 1 56 ? 14.922 -3.531 6.367 1 98.12 56 GLY B N 1
ATOM 1651 C CA . GLY B 1 56 ? 15.047 -2.084 6.34 1 98.12 56 GLY B CA 1
ATOM 1652 C C . GLY B 1 56 ? 15.461 -1.547 4.98 1 98.12 56 GLY B C 1
ATOM 1653 O O . GLY B 1 56 ? 15.758 -0.358 4.844 1 98.12 56 GLY B O 1
ATOM 1654 N N . ILE B 1 57 ? 15.445 -2.418 4.023 1 97.62 57 ILE B N 1
ATOM 1655 C CA . ILE B 1 57 ? 15.891 -2.057 2.682 1 97.62 57 ILE B CA 1
ATOM 1656 C C . ILE B 1 57 ? 14.688 -1.979 1.742 1 97.62 57 ILE B C 1
ATOM 1658 O O . ILE B 1 57 ? 13.75 -2.775 1.853 1 97.62 57 ILE B O 1
ATOM 1662 N N . VAL B 1 58 ? 14.727 -1.005 0.829 1 98.44 58 VAL B N 1
ATOM 1663 C CA . VAL B 1 58 ? 13.766 -0.929 -0.268 1 98.44 58 VAL B CA 1
ATOM 1664 C C . VAL B 1 58 ? 14.453 -1.277 -1.585 1 98.44 58 VAL B C 1
ATOM 1666 O O . VAL B 1 58 ? 15.523 -0.738 -1.896 1 98.44 58 VAL B O 1
ATOM 1669 N N . VAL B 1 59 ? 13.891 -2.166 -2.314 1 98.31 59 VAL B N 1
ATOM 1670 C CA . VAL B 1 59 ? 14.445 -2.549 -3.609 1 98.31 59 VAL B CA 1
ATOM 1671 C C . VAL B 1 59 ? 13.43 -2.264 -4.711 1 98.31 59 VAL B C 1
ATOM 1673 O O . VAL B 1 59 ? 12.258 -2.635 -4.598 1 98.31 59 VAL B O 1
ATOM 1676 N N . VAL B 1 60 ? 13.883 -1.591 -5.742 1 98.12 60 VAL B N 1
ATOM 1677 C CA . VAL B 1 60 ? 13.07 -1.363 -6.938 1 98.12 60 VAL B CA 1
ATOM 1678 C C . VAL B 1 60 ? 13.453 -2.373 -8.016 1 98.12 60 VAL B C 1
ATOM 1680 O O . VAL B 1 60 ? 14.641 -2.578 -8.289 1 98.12 60 VAL B O 1
ATOM 1683 N N . TRP B 1 61 ? 12.391 -2.971 -8.602 1 97.06 61 TRP B N 1
ATOM 1684 C CA . TRP B 1 61 ? 12.586 -4.047 -9.562 1 97.06 61 TRP B CA 1
ATOM 1685 C C . TRP B 1 61 ? 11.969 -3.686 -10.914 1 97.06 61 TRP B C 1
ATOM 1687 O O . TRP B 1 61 ? 10.961 -2.984 -10.977 1 97.06 61 TRP B O 1
ATOM 1697 N N . ASN B 1 62 ? 12.602 -4.199 -11.961 1 94.81 62 ASN B N 1
ATOM 1698 C CA . ASN B 1 62 ? 11.914 -4.375 -13.234 1 94.81 62 ASN B CA 1
ATOM 1699 C C . ASN B 1 62 ? 11.156 -5.699 -13.281 1 94.81 62 ASN B C 1
ATOM 1701 O O . ASN B 1 62 ? 11.766 -6.77 -13.273 1 94.81 62 ASN B O 1
ATOM 1705 N N . ALA B 1 63 ? 9.891 -5.629 -13.32 1 91.94 63 ALA B N 1
ATOM 1706 C CA . ALA B 1 63 ? 9.062 -6.828 -13.203 1 91.94 63 ALA B CA 1
ATOM 1707 C C . ALA B 1 63 ? 9.188 -7.695 -14.461 1 91.94 63 ALA B C 1
ATOM 1709 O O . ALA B 1 63 ? 9 -8.914 -14.398 1 91.94 63 ALA B O 1
ATOM 1710 N N . GLN B 1 64 ? 9.375 -7.051 -15.57 1 87.62 64 GLN B N 1
ATOM 1711 C CA . GLN B 1 64 ? 9.461 -7.777 -16.828 1 87.62 64 GLN B CA 1
ATOM 1712 C C . GLN B 1 64 ? 10.75 -8.594 -16.906 1 87.62 64 GLN B C 1
ATOM 1714 O O . GLN B 1 64 ? 10.734 -9.742 -17.359 1 87.62 64 GLN B O 1
ATOM 1719 N N . THR B 1 65 ? 11.797 -8.094 -16.391 1 89.31 65 THR B N 1
ATOM 1720 C CA . THR B 1 65 ? 13.094 -8.742 -16.531 1 89.31 65 THR B CA 1
ATOM 1721 C C . THR B 1 65 ? 13.5 -9.414 -15.227 1 89.31 65 THR B C 1
ATOM 1723 O O . THR B 1 65 ? 14.359 -10.305 -15.219 1 89.31 65 THR B O 1
ATOM 1726 N N . GLY B 1 66 ? 12.984 -8.961 -14.172 1 91.12 66 GLY B N 1
ATOM 1727 C CA . GLY B 1 66 ? 13.406 -9.453 -12.867 1 91.12 66 GLY B CA 1
ATOM 1728 C C . GLY B 1 66 ? 14.656 -8.773 -12.344 1 91.12 66 GLY B C 1
ATOM 1729 O O . GLY B 1 66 ? 15.234 -9.203 -11.344 1 91.12 66 GLY B O 1
ATOM 1730 N N . GLU B 1 67 ? 15.039 -7.719 -12.992 1 93.5 67 GLU B N 1
ATOM 1731 C CA . GLU B 1 67 ? 16.266 -7.012 -12.617 1 93.5 67 GLU B CA 1
ATOM 1732 C C . GLU B 1 67 ? 16.016 -6.09 -11.422 1 93.5 67 GLU B C 1
ATOM 1734 O O . GLU B 1 67 ? 15 -5.406 -11.359 1 93.5 67 GLU B O 1
ATOM 1739 N N . LYS B 1 68 ? 16.984 -6.125 -10.523 1 95.94 68 LYS B N 1
ATOM 1740 C CA . LYS B 1 68 ? 17.031 -5.113 -9.469 1 95.94 68 LYS B CA 1
ATOM 1741 C C . LYS B 1 68 ? 17.516 -3.773 -10.023 1 95.94 68 LYS B C 1
ATOM 1743 O O . LYS B 1 68 ? 18.656 -3.658 -10.484 1 95.94 68 LYS B O 1
ATOM 1748 N N . LEU B 1 69 ? 16.766 -2.783 -9.938 1 97.25 69 LEU B N 1
ATOM 1749 C CA . LEU B 1 69 ? 17.094 -1.488 -10.531 1 97.25 69 LEU B CA 1
ATOM 1750 C C . LEU B 1 69 ? 17.766 -0.577 -9.5 1 97.25 69 LEU B C 1
ATOM 1752 O O . LEU B 1 69 ? 18.734 0.112 -9.82 1 97.25 69 LEU B O 1
ATOM 1756 N N . LEU B 1 70 ? 17.156 -0.481 -8.32 1 97.62 70 LEU B N 1
ATOM 1757 C CA . LEU B 1 70 ? 17.641 0.372 -7.242 1 97.62 70 LEU B CA 1
ATOM 1758 C C . LEU B 1 70 ? 17.609 -0.366 -5.91 1 97.62 70 LEU B C 1
ATOM 1760 O O . LEU B 1 70 ? 16.797 -1.27 -5.719 1 97.62 70 LEU B O 1
ATOM 1764 N N . GLU B 1 71 ? 18.438 -0.009 -5.098 1 97.75 71 GLU B N 1
ATOM 1765 C CA . GLU B 1 71 ? 18.422 -0.347 -3.676 1 97.75 71 GLU B CA 1
ATOM 1766 C C . GLU B 1 71 ? 18.5 0.906 -2.811 1 97.75 71 GLU B C 1
ATOM 1768 O O . GLU B 1 71 ? 19.469 1.661 -2.896 1 97.75 71 GLU B O 1
ATOM 1773 N N . LEU B 1 72 ? 17.531 1.114 -2.061 1 98.19 72 LEU B N 1
ATOM 1774 C CA . LEU B 1 72 ? 17.438 2.307 -1.223 1 98.19 72 LEU B CA 1
ATOM 1775 C C . LEU B 1 72 ? 17.75 1.971 0.233 1 98.19 72 LEU B C 1
ATOM 1777 O O . LEU B 1 72 ? 16.969 1.278 0.892 1 98.19 72 LEU B O 1
ATOM 1781 N N . ASN B 1 73 ? 18.828 2.543 0.65 1 96.56 73 ASN B N 1
ATOM 1782 C CA . ASN B 1 73 ? 19.328 2.318 2.002 1 96.56 73 ASN B CA 1
ATOM 1783 C C . ASN B 1 73 ? 19.312 3.605 2.824 1 96.56 73 ASN B C 1
ATOM 1785 O O . ASN B 1 73 ? 20.016 4.566 2.484 1 96.56 73 ASN B O 1
ATOM 1789 N N . GLY B 1 74 ? 18.422 3.688 3.707 1 96.44 74 GLY B N 1
ATOM 1790 C CA . GLY B 1 74 ? 18.375 4.883 4.531 1 96.44 74 GLY B CA 1
ATOM 1791 C C . GLY B 1 74 ? 17.844 4.625 5.93 1 96.44 74 GLY B C 1
ATOM 1792 O O . GLY B 1 74 ? 18.188 5.344 6.871 1 96.44 74 GLY B O 1
ATOM 1793 N N . HIS B 1 75 ? 17.047 3.719 6.027 1 97.5 75 HIS B N 1
ATOM 1794 C CA . HIS B 1 75 ? 16.484 3.371 7.324 1 97.5 75 HIS B CA 1
ATOM 1795 C C . HIS B 1 75 ? 17.422 2.455 8.109 1 97.5 75 HIS B C 1
ATOM 1797 O O . HIS B 1 75 ? 18.188 1.688 7.512 1 97.5 75 HIS B O 1
ATOM 1803 N N . THR B 1 76 ? 17.359 2.518 9.43 1 97.38 76 THR B N 1
ATOM 1804 C CA . THR B 1 76 ? 18.234 1.721 10.281 1 97.38 76 THR B CA 1
ATOM 1805 C C . THR B 1 76 ? 17.453 0.567 10.922 1 97.38 76 THR B C 1
ATOM 1807 O O . THR B 1 76 ? 18.047 -0.299 11.562 1 97.38 76 THR B O 1
ATOM 1810 N N . GLN B 1 77 ? 16.203 0.479 10.812 1 98.19 77 GLN B N 1
ATOM 1811 C CA . GLN B 1 77 ? 15.328 -0.57 11.32 1 98.19 77 GLN B CA 1
ATOM 1812 C C . GLN B 1 77 ? 14.32 -1.014 10.266 1 98.19 77 GLN B C 1
ATOM 1814 O O . GLN B 1 77 ? 14.391 -0.574 9.117 1 98.19 77 GLN B O 1
ATOM 1819 N N . LYS B 1 78 ? 13.477 -1.91 10.555 1 98.44 78 LYS B N 1
ATOM 1820 C CA . LYS B 1 78 ? 12.516 -2.484 9.617 1 98.44 78 LYS B CA 1
ATOM 1821 C C . LYS B 1 78 ? 11.594 -1.409 9.047 1 98.44 78 LYS B C 1
ATOM 1823 O O . LYS B 1 78 ? 11.25 -0.448 9.742 1 98.44 78 LYS B O 1
ATOM 1828 N N . ILE B 1 79 ? 11.172 -1.606 7.836 1 98.38 79 ILE B N 1
ATOM 1829 C CA . ILE B 1 79 ? 10.18 -0.757 7.188 1 98.38 79 ILE B CA 1
ATOM 1830 C C . ILE B 1 79 ? 8.789 -1.06 7.754 1 98.38 79 ILE B C 1
ATOM 1832 O O . ILE B 1 79 ? 8.438 -2.225 7.949 1 98.38 79 ILE B O 1
ATOM 1836 N N . THR B 1 80 ? 8.016 -0.027 8.047 1 97.75 80 THR B N 1
ATOM 1837 C CA . THR B 1 80 ? 6.695 -0.214 8.625 1 97.75 80 THR B CA 1
ATOM 1838 C C . THR B 1 80 ? 5.605 0.208 7.645 1 97.75 80 THR B C 1
ATOM 1840 O O . THR B 1 80 ? 4.438 -0.142 7.816 1 97.75 80 THR B O 1
ATOM 1843 N N . ALA B 1 81 ? 5.938 0.957 6.66 1 98 81 ALA B N 1
ATOM 1844 C CA . ALA B 1 81 ? 4.996 1.374 5.621 1 98 81 ALA B CA 1
ATOM 1845 C C . ALA B 1 81 ? 5.734 1.828 4.363 1 98 81 ALA B C 1
ATOM 1847 O O . ALA B 1 81 ? 6.84 2.369 4.445 1 98 81 ALA B O 1
ATOM 1848 N N . ILE B 1 82 ? 5.168 1.625 3.211 1 98.44 82 ILE B N 1
ATOM 1849 C CA . ILE B 1 82 ? 5.691 2.123 1.942 1 98.44 82 ILE B CA 1
ATOM 1850 C C . ILE B 1 82 ? 4.535 2.463 1.006 1 98.44 82 ILE B C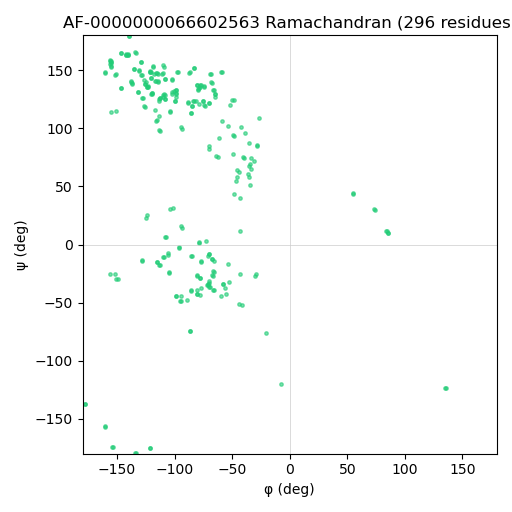 1
ATOM 1852 O O . ILE B 1 82 ? 3.547 1.726 0.933 1 98.44 82 ILE B O 1
ATOM 1856 N N . ILE B 1 83 ? 4.578 3.578 0.354 1 98.25 83 ILE B N 1
ATOM 1857 C CA . ILE B 1 83 ? 3.627 3.936 -0.693 1 98.25 83 ILE B CA 1
ATOM 1858 C C . ILE B 1 83 ? 4.359 4.637 -1.837 1 98.25 83 ILE B C 1
ATOM 1860 O O . ILE B 1 83 ? 5.516 5.035 -1.689 1 98.25 83 ILE B O 1
ATOM 1864 N N . THR B 1 84 ? 3.73 4.727 -2.973 1 97.62 84 THR B N 1
ATOM 1865 C CA . THR B 1 84 ? 4.215 5.504 -4.109 1 97.62 84 THR B CA 1
ATOM 1866 C C . THR B 1 84 ? 3.199 6.57 -4.504 1 97.62 84 THR B C 1
ATOM 1868 O O . THR B 1 84 ? 2.002 6.418 -4.258 1 97.62 84 THR B O 1
ATOM 1871 N N . PHE B 1 85 ? 3.729 7.641 -5.004 1 94.5 85 PHE B N 1
ATOM 1872 C CA . PHE B 1 85 ? 2.865 8.695 -5.527 1 94.5 85 PHE B CA 1
ATOM 1873 C C . PHE B 1 85 ? 3.602 9.531 -6.562 1 94.5 85 PHE B C 1
ATOM 1875 O O . PHE B 1 85 ? 4.832 9.578 -6.57 1 94.5 85 PHE B O 1
ATOM 1882 N N . PRO B 1 86 ? 2.834 10.156 -7.434 1 93.06 86 PRO B N 1
ATOM 1883 C CA . PRO B 1 86 ? 3.484 10.914 -8.508 1 93.06 86 PRO B CA 1
ATOM 1884 C C . PRO B 1 86 ? 4.203 12.156 -8.008 1 93.06 86 PRO B C 1
ATOM 1886 O O . PRO B 1 86 ? 3.721 12.828 -7.09 1 93.06 86 PRO B O 1
ATOM 1889 N N . SER B 1 87 ? 5.289 12.398 -8.742 1 90.56 87 SER B N 1
ATOM 1890 C CA . SER B 1 87 ? 5.977 13.656 -8.477 1 90.56 87 SER B CA 1
ATOM 1891 C C . SER B 1 87 ? 5.273 14.828 -9.156 1 90.56 87 SER B C 1
ATOM 1893 O O . SER B 1 87 ? 4.824 14.711 -10.297 1 90.56 87 SER B O 1
ATOM 1895 N N . LEU B 1 88 ? 5.066 15.891 -8.5 1 80.94 88 LEU B N 1
ATOM 1896 C CA . LEU B 1 88 ? 4.406 17.062 -9.07 1 80.94 88 LEU B CA 1
ATOM 1897 C C . LEU B 1 88 ? 5.383 17.891 -9.906 1 80.94 88 LEU B C 1
ATOM 1899 O O . LEU B 1 88 ? 4.969 18.75 -10.672 1 80.94 88 LEU B O 1
ATOM 1903 N N . GLU B 1 89 ? 6.621 17.906 -9.695 1 71.12 89 GLU B N 1
ATOM 1904 C CA . GLU B 1 89 ? 7.613 18.734 -10.383 1 71.12 89 GLU B CA 1
ATOM 1905 C C . GLU B 1 89 ? 7.742 18.328 -11.852 1 71.12 89 GLU B C 1
ATOM 1907 O O . GLU B 1 89 ? 8.172 19.125 -12.68 1 71.12 89 GLU B O 1
ATOM 1912 N N . SER B 1 90 ? 7.469 17.125 -12.211 1 59.09 90 SER B N 1
ATOM 1913 C CA . SER B 1 90 ? 7.918 16.734 -13.539 1 59.09 90 SER B CA 1
ATOM 1914 C C . SER B 1 90 ? 6.82 16.938 -14.578 1 59.09 90 SER B C 1
ATOM 1916 O O . SER B 1 90 ? 5.691 16.484 -14.391 1 59.09 90 SER B O 1
ATOM 1918 N N . CYS B 1 91 ? 6.832 18.031 -15.367 1 56.06 91 CYS B N 1
ATOM 1919 C CA . CYS B 1 91 ? 5.992 18.375 -16.516 1 56.06 91 CYS B CA 1
ATOM 1920 C C . CYS B 1 91 ? 5.773 17.156 -17.406 1 56.06 91 CYS B C 1
ATOM 1922 O O . CYS B 1 91 ? 4.754 17.062 -18.094 1 56.06 91 CYS B O 1
ATOM 1924 N N . GLU B 1 92 ? 6.906 16.469 -17.812 1 54.12 92 GLU B N 1
ATOM 1925 C CA . GLU B 1 92 ? 6.797 15.531 -18.938 1 54.12 92 GLU B CA 1
ATOM 1926 C C . GLU B 1 92 ? 6.359 14.148 -18.453 1 54.12 92 GLU B C 1
ATOM 1928 O O . GLU B 1 92 ? 5.375 13.594 -18.953 1 54.12 92 GLU B O 1
ATOM 1933 N N . GLU B 1 93 ? 7.422 13.383 -17.766 1 57.91 93 GLU B N 1
ATOM 1934 C CA . GLU B 1 93 ? 7.246 11.961 -17.516 1 57.91 93 GLU B CA 1
ATOM 1935 C C . GLU B 1 93 ? 6.785 11.711 -16.078 1 57.91 93 GLU B C 1
ATOM 1937 O O . GLU B 1 93 ? 7.27 12.352 -15.141 1 57.91 93 GLU B O 1
ATOM 1942 N N . LYS B 1 94 ? 5.77 10.977 -15.906 1 70.44 94 LYS B N 1
ATOM 1943 C CA . LYS B 1 94 ? 5.141 10.703 -14.617 1 70.44 94 LYS B CA 1
ATOM 1944 C C . LYS B 1 94 ? 6.105 9.977 -13.68 1 70.44 94 LYS B C 1
ATOM 1946 O O . LYS B 1 94 ? 6.168 8.742 -13.68 1 70.44 94 LYS B O 1
ATOM 1951 N N . ASN B 1 95 ? 7.062 10.781 -13.164 1 87.56 95 ASN B N 1
ATOM 1952 C CA . ASN B 1 95 ? 7.977 10.258 -12.156 1 87.56 95 ASN B CA 1
ATOM 1953 C C . ASN B 1 95 ? 7.25 9.953 -10.852 1 87.56 95 ASN B C 1
ATOM 1955 O O . ASN B 1 95 ? 6.312 10.656 -10.477 1 87.56 95 ASN B O 1
ATOM 1959 N N . GLN B 1 96 ? 7.719 8.789 -10.359 1 94.81 96 GLN B N 1
ATOM 1960 C CA . GLN B 1 96 ? 7.117 8.406 -9.086 1 94.81 96 GLN B CA 1
ATOM 1961 C C . GLN B 1 96 ? 8.062 8.703 -7.922 1 94.81 96 GLN B C 1
ATOM 1963 O O . GLN B 1 96 ? 9.281 8.625 -8.07 1 94.81 96 GLN B O 1
ATOM 1968 N N . LEU B 1 97 ? 7.52 9.125 -6.836 1 96.31 97 LEU B N 1
ATOM 1969 C CA . LEU B 1 97 ? 8.195 9.18 -5.547 1 96.31 97 LEU B CA 1
ATOM 1970 C C . LEU B 1 97 ? 7.84 7.973 -4.691 1 96.31 97 LEU B C 1
ATOM 1972 O O . LEU B 1 97 ? 6.766 7.383 -4.855 1 96.31 97 LEU B O 1
ATOM 1976 N N . ILE B 1 98 ? 8.781 7.543 -3.854 1 97.88 98 ILE B N 1
ATOM 1977 C CA . ILE B 1 98 ? 8.562 6.488 -2.871 1 97.88 98 ILE B CA 1
ATOM 1978 C C . ILE B 1 98 ? 8.641 7.066 -1.461 1 97.88 98 ILE B C 1
ATOM 1980 O O . ILE B 1 98 ? 9.594 7.785 -1.132 1 97.88 98 ILE B O 1
ATOM 1984 N N . LEU B 1 99 ? 7.609 6.832 -0.686 1 97.69 99 LEU B N 1
ATOM 1985 C CA . LEU B 1 99 ? 7.57 7.23 0.717 1 97.69 99 LEU B CA 1
ATOM 1986 C C . LEU B 1 99 ? 7.684 6.016 1.63 1 97.69 99 LEU B C 1
ATOM 1988 O O . LEU B 1 99 ? 6.922 5.055 1.49 1 97.69 99 LEU B O 1
ATOM 1992 N N . THR B 1 100 ? 8.656 6.02 2.551 1 98.06 100 THR B N 1
ATOM 1993 C CA . THR B 1 100 ? 8.844 4.898 3.465 1 98.06 100 THR B CA 1
ATOM 1994 C C . THR B 1 100 ? 8.836 5.375 4.914 1 98.06 100 THR B C 1
ATOM 1996 O O . THR B 1 100 ? 9.375 6.438 5.227 1 98.06 100 THR B O 1
ATOM 1999 N N . ALA B 1 101 ? 8.195 4.648 5.742 1 97.31 101 ALA B N 1
ATOM 2000 C CA . ALA B 1 101 ? 8.312 4.773 7.191 1 97.31 101 ALA B CA 1
ATOM 2001 C C . ALA B 1 101 ? 9.031 3.57 7.789 1 97.31 101 ALA B C 1
ATOM 2003 O O . ALA B 1 101 ? 9.008 2.475 7.227 1 97.31 101 ALA B O 1
ATOM 2004 N N . SER B 1 102 ? 9.641 3.77 8.914 1 97.88 102 SER B N 1
ATOM 2005 C CA . SER B 1 102 ? 10.43 2.73 9.57 1 97.88 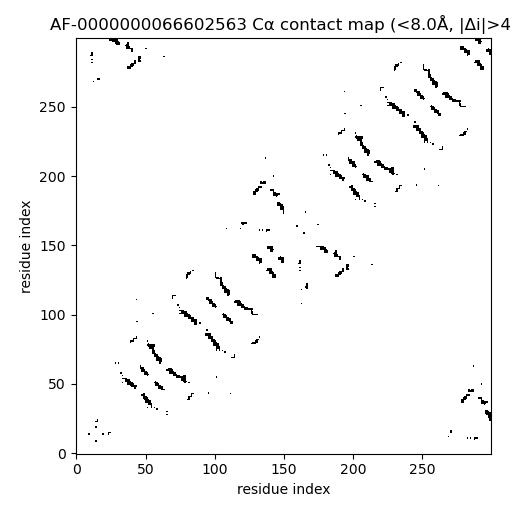102 SER B CA 1
ATOM 2006 C C . SER B 1 102 ? 10.258 2.777 11.086 1 97.88 102 SER B C 1
ATOM 2008 O O . SER B 1 102 ? 9.844 3.801 11.641 1 97.88 102 SER B O 1
ATOM 2010 N N . ALA B 1 103 ? 10.648 1.681 11.688 1 97.25 103 ALA B N 1
ATOM 2011 C CA . ALA B 1 103 ? 10.664 1.591 13.148 1 97.25 103 ALA B CA 1
ATOM 2012 C C . ALA B 1 103 ? 11.719 2.512 13.742 1 97.25 103 ALA B C 1
ATOM 2014 O O . ALA B 1 103 ? 11.719 2.77 14.953 1 97.25 103 ALA B O 1
ATOM 2015 N N . ASP B 1 104 ? 12.586 3.043 12.984 1 96.88 104 ASP B N 1
ATOM 2016 C CA . ASP B 1 104 ? 13.57 3.998 13.484 1 96.88 104 ASP B CA 1
ATOM 2017 C C . ASP B 1 104 ? 12.961 5.387 13.648 1 96.88 104 ASP B C 1
ATOM 2019 O O . ASP B 1 104 ? 13.672 6.355 13.922 1 96.88 104 ASP B O 1
ATOM 2023 N N . ARG B 1 105 ? 11.727 5.488 13.383 1 94.19 105 ARG B N 1
ATOM 2024 C CA . ARG B 1 105 ? 10.898 6.672 13.594 1 94.19 105 ARG B CA 1
ATOM 2025 C C . ARG B 1 105 ? 11.211 7.75 12.562 1 94.19 105 ARG B C 1
ATOM 2027 O O . ARG B 1 105 ? 11.086 8.945 12.844 1 94.19 105 ARG B O 1
ATOM 2034 N N . THR B 1 106 ? 11.617 7.348 11.398 1 94.88 106 THR B N 1
ATOM 2035 C CA . THR B 1 106 ? 11.812 8.297 10.305 1 94.88 106 THR B CA 1
ATOM 2036 C C . THR B 1 106 ? 10.891 7.965 9.133 1 94.88 106 THR B C 1
ATOM 2038 O O . THR B 1 106 ? 10.461 6.82 8.984 1 94.88 106 THR B O 1
ATOM 2041 N N . VAL B 1 107 ? 10.602 9 8.422 1 94.69 107 VAL B N 1
ATOM 2042 C CA . VAL B 1 107 ? 9.938 8.914 7.125 1 94.69 107 VAL B CA 1
ATOM 2043 C C . VAL B 1 107 ? 10.828 9.523 6.047 1 94.69 107 VAL B C 1
ATOM 2045 O O . VAL B 1 107 ? 11.367 10.625 6.223 1 94.69 107 VAL B O 1
ATOM 2048 N N . ILE B 1 108 ? 11.023 8.797 5 1 97.06 108 ILE B N 1
ATOM 2049 C CA . ILE B 1 108 ? 11.898 9.281 3.939 1 97.06 108 ILE B CA 1
ATOM 2050 C C . ILE B 1 108 ? 11.148 9.297 2.611 1 97.06 108 ILE B C 1
ATOM 2052 O O . ILE B 1 108 ? 10.414 8.359 2.297 1 97.06 108 ILE B O 1
ATOM 2056 N N . VAL B 1 109 ? 11.297 10.367 1.847 1 96.44 109 VAL B N 1
ATOM 2057 C CA . VAL B 1 109 ? 10.836 10.469 0.465 1 96.44 109 VAL B CA 1
ATOM 2058 C C . VAL B 1 109 ? 12.008 10.234 -0.487 1 96.44 109 VAL B C 1
ATOM 2060 O O . VAL B 1 109 ? 13.039 10.898 -0.382 1 96.44 109 VAL B O 1
ATOM 2063 N N . TRP B 1 110 ? 11.797 9.258 -1.346 1 97.38 110 TRP B N 1
ATOM 2064 C CA . TRP B 1 110 ? 12.828 8.898 -2.318 1 97.38 110 TRP B CA 1
ATOM 2065 C C . TRP B 1 110 ? 12.398 9.281 -3.73 1 97.38 110 TRP B C 1
ATOM 2067 O O . TRP B 1 110 ? 11.219 9.195 -4.074 1 97.38 110 TRP B O 1
ATOM 2077 N N . ASP B 1 111 ? 13.43 9.656 -4.551 1 95.5 111 ASP B N 1
ATOM 2078 C CA . ASP B 1 111 ? 13.227 9.695 -5.996 1 95.5 111 ASP B CA 1
ATOM 2079 C C . ASP B 1 111 ? 13.086 8.281 -6.566 1 95.5 111 ASP B C 1
ATOM 2081 O O . ASP B 1 111 ? 13.984 7.453 -6.402 1 95.5 111 ASP B O 1
ATOM 2085 N N . GLY B 1 112 ? 12.039 7.965 -7.203 1 95.12 112 GLY B N 1
ATOM 2086 C CA . GLY B 1 112 ? 11.75 6.617 -7.676 1 95.12 112 GLY B CA 1
ATOM 2087 C C . GLY B 1 112 ? 12.648 6.18 -8.812 1 95.12 112 GLY B C 1
ATOM 2088 O O . GLY B 1 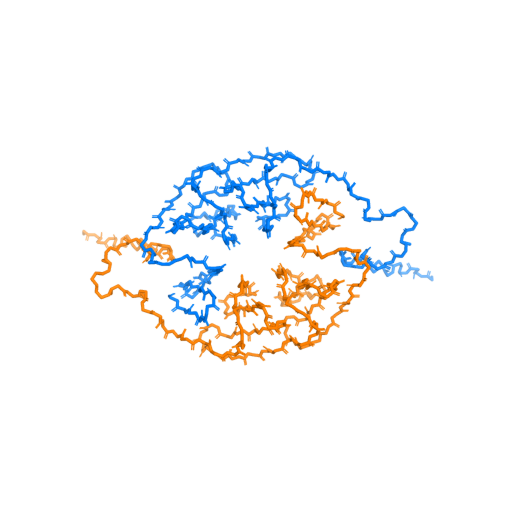112 ? 12.688 5 -9.164 1 95.12 112 GLY B O 1
ATOM 2089 N N . ASP B 1 113 ? 13.422 7.082 -9.328 1 94.69 113 ASP B N 1
ATOM 2090 C CA . ASP B 1 113 ? 14.273 6.777 -10.477 1 94.69 113 ASP B CA 1
ATOM 2091 C C . ASP B 1 113 ? 15.742 6.742 -10.062 1 94.69 113 ASP B C 1
ATOM 2093 O O . ASP B 1 113 ? 16.609 6.328 -10.844 1 94.69 113 ASP B O 1
ATOM 2097 N N . THR B 1 114 ? 15.938 7.16 -8.945 1 95.44 114 THR B N 1
ATOM 2098 C CA . THR B 1 114 ? 17.297 7.211 -8.438 1 95.44 114 THR B CA 1
ATOM 2099 C C . THR B 1 114 ? 17.344 6.785 -6.973 1 95.44 114 THR B C 1
ATOM 2101 O O . THR B 1 114 ? 16.328 6.414 -6.395 1 95.44 114 THR B O 1
ATOM 2104 N N . THR B 1 115 ? 18.547 6.805 -6.453 1 95.75 115 THR B N 1
ATOM 2105 C CA . THR B 1 115 ? 18.703 6.441 -5.051 1 95.75 115 THR B CA 1
ATOM 2106 C C . THR B 1 115 ? 18.672 7.688 -4.164 1 95.75 115 THR B C 1
ATOM 2108 O O . THR B 1 115 ? 18.984 7.613 -2.975 1 95.75 115 THR B O 1
ATOM 2111 N N . ARG B 1 116 ? 18.266 8.742 -4.684 1 95.12 116 ARG B N 1
ATOM 2112 C CA . ARG B 1 116 ? 18.312 10.016 -3.967 1 95.12 116 ARG B CA 1
ATOM 2113 C C . ARG B 1 116 ? 17.172 10.109 -2.959 1 95.12 116 ARG B C 1
ATOM 2115 O O . ARG B 1 116 ? 16.016 9.828 -3.287 1 95.12 116 ARG B O 1
ATOM 2122 N N . GLN B 1 117 ? 17.547 10.578 -1.765 1 95.06 117 GLN B N 1
ATOM 2123 C CA . GLN B 1 117 ? 16.547 10.984 -0.783 1 95.06 117 GLN B CA 1
ATOM 2124 C C . GLN B 1 117 ? 16.094 12.422 -1.017 1 95.06 117 GLN B C 1
ATOM 2126 O O . GLN B 1 117 ? 16.906 13.344 -0.967 1 95.06 117 GLN B O 1
ATOM 2131 N N . VAL B 1 118 ? 14.945 12.602 -1.258 1 94.12 118 VAL B N 1
ATOM 2132 C CA . VAL B 1 118 ? 14.398 13.93 -1.525 1 94.12 118 VAL B CA 1
ATOM 2133 C C . VAL B 1 118 ? 14.156 14.672 -0.209 1 94.12 118 VAL B C 1
ATOM 2135 O O . VAL B 1 118 ? 14.406 15.875 -0.112 1 94.12 118 VAL B O 1
ATOM 2138 N N . GLN B 1 119 ? 13.625 13.938 0.706 1 92.88 119 GLN B N 1
ATOM 2139 C CA . GLN B 1 119 ? 13.305 14.508 2.014 1 92.88 119 GLN B CA 1
ATOM 2140 C C . GLN B 1 119 ? 13.375 13.438 3.104 1 92.88 119 GLN B C 1
ATOM 2142 O O . GLN B 1 119 ? 13.055 12.273 2.861 1 92.88 119 GLN B O 1
ATOM 2147 N N . ARG B 1 120 ? 13.781 13.828 4.289 1 93.5 120 ARG B N 1
ATOM 2148 C CA . ARG B 1 120 ? 13.758 12.992 5.484 1 93.5 120 ARG B CA 1
ATOM 2149 C C . ARG B 1 120 ? 13.055 13.703 6.637 1 93.5 120 ARG B C 1
ATOM 2151 O O . ARG B 1 120 ? 13.375 14.852 6.949 1 93.5 120 ARG B O 1
ATOM 2158 N N . ILE B 1 121 ? 12.086 13.016 7.156 1 88.88 121 ILE B N 1
ATOM 2159 C CA . ILE B 1 121 ? 11.328 13.539 8.289 1 88.88 121 ILE B CA 1
ATOM 2160 C C . ILE B 1 121 ? 11.586 12.688 9.531 1 88.88 121 ILE B C 1
ATOM 2162 O O . ILE B 1 121 ? 11.352 11.484 9.516 1 88.88 121 ILE B O 1
ATOM 2166 N N . SER B 1 122 ? 12.047 13.266 10.656 1 85.94 122 SER B N 1
ATOM 2167 C CA . SER B 1 122 ? 12.43 12.547 11.867 1 85.94 122 SER B CA 1
ATOM 2168 C C . SER B 1 122 ? 11.648 13.055 13.078 1 85.94 122 SER B C 1
ATOM 2170 O O . SER B 1 122 ? 12.016 12.766 14.219 1 85.94 122 SER B O 1
ATOM 2172 N N . CYS B 1 123 ? 10.555 13.586 13.031 1 73.94 123 CYS B N 1
ATOM 2173 C CA . CYS B 1 123 ? 9.875 14.258 14.133 1 73.94 123 CYS B CA 1
ATOM 2174 C C . CYS B 1 123 ? 8.766 13.383 14.703 1 73.94 123 CYS B C 1
ATOM 2176 O O . CYS B 1 123 ? 7.805 13.891 15.281 1 73.94 123 CYS B O 1
ATOM 2178 N N . PHE B 1 124 ? 8.891 12.156 14.672 1 76.81 124 PHE B N 1
ATOM 2179 C CA . PHE B 1 124 ? 7.82 11.297 15.172 1 76.81 124 PHE B CA 1
ATOM 2180 C C . PHE B 1 124 ? 8.156 10.766 16.562 1 76.81 124 PHE B C 1
ATOM 2182 O O . PHE B 1 124 ? 9.297 10.367 16.812 1 76.81 124 PHE B O 1
ATOM 2189 N N . GLN B 1 125 ? 7.223 10.891 17.406 1 82.25 125 GLN B N 1
ATOM 2190 C CA . GLN B 1 125 ? 7.41 10.398 18.766 1 82.25 125 GLN B CA 1
ATOM 2191 C C . GLN B 1 125 ? 7.238 8.883 18.844 1 82.25 125 GLN B C 1
ATOM 2193 O O . GLN B 1 125 ? 7.746 8.234 19.75 1 82.25 125 GLN B O 1
ATOM 2198 N N . SER B 1 126 ? 6.445 8.328 17.969 1 86.81 126 SER B N 1
ATOM 2199 C CA . SER B 1 126 ? 6.215 6.891 17.891 1 86.81 126 SER B CA 1
ATOM 2200 C C . SER B 1 126 ? 6.301 6.383 16.469 1 86.81 126 SER B C 1
ATOM 2202 O O . SER B 1 126 ? 6.332 7.176 15.516 1 86.81 126 SER B O 1
ATOM 2204 N N . THR B 1 127 ? 6.41 5.098 16.375 1 89.69 127 THR B N 1
ATOM 2205 C CA . THR B 1 127 ? 6.516 4.477 15.055 1 89.69 127 THR B CA 1
ATOM 2206 C C . THR B 1 127 ? 5.223 4.656 14.266 1 89.69 127 THR B C 1
ATOM 2208 O O . THR B 1 127 ? 4.129 4.48 14.805 1 89.69 127 THR B O 1
ATOM 2211 N N . VAL B 1 128 ? 5.41 5.07 13.023 1 90.38 128 VAL B N 1
ATOM 2212 C CA . VAL B 1 128 ? 4.285 5.129 12.102 1 90.38 128 VAL B CA 1
ATOM 2213 C C . VAL B 1 128 ? 3.916 3.717 11.641 1 90.38 128 VAL B C 1
ATOM 2215 O O . VAL B 1 128 ? 4.758 2.99 11.109 1 90.38 128 VAL B O 1
ATOM 2218 N N . LYS B 1 129 ? 2.703 3.285 11.828 1 94.56 129 LYS B N 1
ATOM 2219 C CA . LYS B 1 129 ? 2.303 1.919 11.508 1 94.56 129 LYS B CA 1
ATOM 2220 C C . LYS B 1 129 ? 1.9 1.795 10.039 1 94.56 129 LYS B C 1
ATOM 2222 O O . LYS B 1 129 ? 2.141 0.762 9.414 1 94.56 129 LYS B O 1
ATOM 2227 N N . CYS B 1 130 ? 1.238 2.738 9.516 1 96.75 130 CYS B N 1
ATOM 2228 C CA . CYS B 1 130 ? 0.875 2.846 8.109 1 96.75 130 CYS B CA 1
ATOM 2229 C C . CYS B 1 130 ? 0.634 4.301 7.715 1 96.75 130 CYS B C 1
ATOM 2231 O O . CYS B 1 130 ? 0.415 5.148 8.578 1 96.75 130 CYS B O 1
ATOM 2233 N N . LEU B 1 131 ? 0.753 4.574 6.414 1 95.75 131 LEU B N 1
ATOM 2234 C CA . LEU B 1 131 ? 0.581 5.945 5.949 1 95.75 131 LEU B CA 1
ATOM 2235 C C . LEU B 1 131 ? 0.15 5.973 4.484 1 95.75 131 LEU B C 1
ATOM 2237 O O . LEU B 1 131 ? 0.399 5.016 3.744 1 95.75 131 LEU B O 1
ATOM 2241 N N . THR B 1 132 ? -0.519 6.949 4.074 1 96.81 132 THR B N 1
ATOM 2242 C CA . THR B 1 132 ? -0.779 7.258 2.674 1 96.81 132 THR B CA 1
ATOM 2243 C C . THR B 1 132 ? -0.854 8.766 2.455 1 96.81 132 THR B C 1
ATOM 2245 O O . THR B 1 132 ? -0.853 9.539 3.414 1 96.81 132 THR B O 1
ATOM 2248 N N . VAL B 1 133 ? -0.782 9.164 1.221 1 94.44 133 VAL B N 1
ATOM 2249 C CA . VAL B 1 133 ? -0.806 10.57 0.844 1 94.44 133 VAL B CA 1
ATOM 2250 C C . VAL B 1 133 ? -1.942 10.82 -0.144 1 94.44 133 VAL B C 1
ATOM 2252 O O . VAL B 1 133 ? -2.17 10.023 -1.056 1 94.44 133 VAL B O 1
ATOM 2255 N N . LEU B 1 134 ? -2.654 11.867 0.075 1 94.12 134 LEU B N 1
ATOM 2256 C CA . LEU B 1 134 ? -3.58 12.398 -0.919 1 94.12 134 LEU B CA 1
ATOM 2257 C C . LEU B 1 134 ? -3.119 13.766 -1.412 1 94.12 134 LEU B C 1
ATOM 2259 O O . LEU B 1 134 ? -3.42 14.789 -0.792 1 94.12 134 LEU B O 1
ATOM 2263 N N . GLN B 1 135 ? -2.494 13.719 -2.506 1 91.44 135 GLN B N 1
ATOM 2264 C CA . GLN B 1 135 ? -1.808 14.898 -3.01 1 91.44 135 GLN B CA 1
ATOM 2265 C C . GLN B 1 135 ? -2.801 16 -3.369 1 91.44 135 GLN B C 1
ATOM 2267 O O . GLN B 1 135 ? -2.543 17.188 -3.127 1 91.44 135 GLN B O 1
ATOM 2272 N N . ARG B 1 136 ? -3.908 15.539 -3.951 1 89.38 136 ARG B N 1
ATOM 2273 C CA . ARG B 1 136 ? -4.898 16.531 -4.355 1 89.38 136 ARG B CA 1
ATOM 2274 C C . ARG B 1 136 ? -5.363 17.359 -3.164 1 89.38 136 ARG B C 1
ATOM 2276 O O . ARG B 1 136 ? -5.66 18.547 -3.307 1 89.38 136 ARG B O 1
ATOM 2283 N N . LEU B 1 137 ? -5.422 16.766 -2.037 1 89.69 137 LEU B N 1
ATOM 2284 C CA . LEU B 1 137 ? -5.906 17.438 -0.836 1 89.69 137 LEU B CA 1
ATOM 2285 C C . LEU B 1 137 ? -4.742 17.984 -0.009 1 89.69 137 LEU B C 1
ATOM 2287 O O . LEU B 1 137 ? -4.953 18.609 1.036 1 89.69 137 LEU B O 1
ATOM 2291 N N . ASP B 1 138 ? -3.529 17.719 -0.453 1 87.88 138 ASP B N 1
ATOM 2292 C CA . ASP B 1 138 ? -2.318 18.125 0.252 1 87.88 138 ASP B CA 1
ATOM 2293 C C . ASP B 1 138 ? -2.326 17.625 1.693 1 87.88 138 ASP B C 1
ATOM 2295 O O . ASP B 1 138 ? -2.072 18.391 2.625 1 87.88 138 ASP B O 1
ATOM 2299 N N . VAL B 1 139 ? -2.73 16.312 1.845 1 88 139 VAL B N 1
ATOM 2300 C CA . VAL B 1 139 ? -2.76 15.766 3.193 1 88 139 VAL B CA 1
ATOM 2301 C C . VAL B 1 139 ? -2.004 14.438 3.223 1 88 139 VAL B C 1
ATOM 2303 O O . VAL B 1 139 ? -1.884 13.758 2.197 1 88 139 VAL B O 1
ATOM 2306 N N . TRP B 1 140 ? -1.547 14.117 4.5 1 88.44 140 TRP B N 1
ATOM 2307 C CA . TRP B 1 140 ? -1.027 12.805 4.863 1 88.44 140 TRP B CA 1
ATOM 2308 C C . TRP B 1 140 ? -1.937 12.117 5.879 1 88.44 140 TRP B C 1
ATOM 2310 O O . TRP B 1 140 ? -2.459 12.766 6.789 1 88.44 140 TRP B O 1
ATOM 2320 N N . LEU B 1 141 ? -2.074 10.867 5.656 1 92.12 141 LEU B N 1
ATOM 2321 C CA . LEU B 1 141 ? -2.871 10.07 6.582 1 92.12 141 LEU B CA 1
ATOM 2322 C C . LEU B 1 141 ? -2.016 9 7.254 1 92.12 141 LEU B C 1
ATOM 2324 O O . LEU B 1 141 ? -1.163 8.383 6.609 1 92.12 141 LEU B O 1
ATOM 2328 N N . SER B 1 142 ? -2.227 8.766 8.492 1 91.25 142 SER B N 1
ATOM 2329 C CA . SER B 1 142 ? -1.562 7.688 9.219 1 91.25 142 SER B CA 1
ATOM 2330 C C . SER B 1 142 ? -2.566 6.855 10.008 1 91.25 142 SER B C 1
ATOM 2332 O O . SER B 1 142 ? -3.619 7.355 10.406 1 91.25 142 SER B O 1
ATOM 2334 N N . GLY B 1 143 ? -2.184 5.578 10.148 1 92.5 143 GLY B N 1
ATOM 2335 C CA . GLY B 1 143 ? -3.014 4.664 10.914 1 92.5 143 GLY B CA 1
ATOM 2336 C C . GLY B 1 143 ? -2.283 4.039 12.094 1 92.5 143 GLY B C 1
ATOM 2337 O O . GLY B 1 143 ? -1.092 4.289 12.289 1 92.5 143 GLY B O 1
ATOM 2338 N N . GLY B 1 144 ? -2.926 3.143 12.758 1 93.19 144 GLY B N 1
ATOM 2339 C CA . GLY B 1 144 ? -2.568 2.514 14.016 1 93.19 144 GLY B CA 1
ATOM 2340 C C . GLY B 1 144 ? -3.732 2.404 14.984 1 93.19 144 GLY B C 1
ATOM 2341 O O . GLY B 1 144 ? -4.781 1.857 14.633 1 93.19 144 GLY B O 1
ATOM 2342 N N . ASN B 1 145 ? -3.387 3.018 16.156 1 88.25 145 ASN B N 1
ATOM 2343 C CA . ASN B 1 145 ? -4.48 3.029 17.109 1 88.25 145 ASN B CA 1
ATOM 2344 C C . ASN B 1 145 ? -5.594 3.986 16.688 1 88.25 145 ASN B C 1
ATOM 2346 O O . ASN B 1 145 ? -6.773 3.709 16.906 1 88.25 145 ASN B O 1
ATOM 2350 N N . ASP B 1 146 ? -5.172 5.066 16.062 1 85.62 146 ASP B N 1
ATOM 2351 C CA . ASP B 1 146 ? -6.09 6.07 15.539 1 85.62 146 ASP B CA 1
ATOM 2352 C C . ASP B 1 146 ? -5.781 6.379 14.07 1 85.62 146 ASP B C 1
ATOM 2354 O O . ASP B 1 146 ? -4.637 6.254 13.633 1 85.62 146 ASP B O 1
ATOM 2358 N N . LEU B 1 147 ? -6.883 6.648 13.375 1 89.06 147 LEU B N 1
ATOM 2359 C CA . LEU B 1 147 ? -6.715 7.188 12.031 1 89.06 147 LEU B CA 1
ATOM 2360 C C . LEU B 1 147 ? -6.625 8.711 12.062 1 89.06 147 LEU B C 1
ATOM 2362 O O . LEU B 1 147 ? -7.562 9.383 12.5 1 89.06 147 LEU B O 1
ATOM 2366 N N . CYS B 1 148 ? -5.512 9.203 11.547 1 84.44 148 CYS B N 1
ATOM 2367 C CA . CYS B 1 148 ? -5.258 10.633 11.648 1 84.44 148 CYS B CA 1
ATOM 2368 C C . CYS B 1 148 ? -5.012 11.242 10.273 1 84.44 148 CYS B C 1
ATOM 2370 O O . CYS B 1 148 ? -4.375 10.625 9.422 1 84.44 148 CYS B O 1
ATOM 2372 N N . VAL B 1 149 ? -5.543 12.398 10.094 1 83.88 149 VAL B N 1
ATOM 2373 C CA . VAL B 1 149 ? -5.289 13.211 8.906 1 83.88 149 VAL B CA 1
ATOM 2374 C C . VAL B 1 149 ? -4.441 14.422 9.281 1 83.88 149 VAL B C 1
ATOM 2376 O O . VAL B 1 149 ? -4.727 15.109 10.266 1 83.88 149 VAL B O 1
ATOM 2379 N N . TRP B 1 150 ? -3.381 14.477 8.5 1 80.56 150 TRP B N 1
ATOM 2380 C CA . TRP B 1 150 ? -2.451 15.57 8.766 1 80.56 150 TRP B CA 1
ATOM 2381 C C . TRP B 1 150 ? -2.434 16.562 7.613 1 80.56 150 TRP B C 1
ATOM 2383 O O . TRP B 1 150 ? -2.436 16.172 6.445 1 80.56 150 TRP B O 1
#

InterPro domains:
  IPR001680 WD40 repeat [PS50082] (31-71)
  IPR001680 WD40 repeat [PS50082] (72-120)
  IPR001680 WD40 repeat [SM00320] (24-62)
  IPR001680 WD40 repeat [SM00320] (65-111)
  IPR015943 WD40/YVTN repeat-like-containing domain superfamily [G3DSA:2.130.10.10] (10-150)
  IPR036322 WD40-repeat-containing domain superfamily [SSF50978] (23-148)
  IPR040102 WD repeat-containing protein 41 [PF25178] (7-150)
  IPR040102 WD repeat-containing protein 41 [PTHR22805] (2-150)

Nearest PDB structures (foldseek):
  8pvk-assembly1_Ch  TM=8.440E-01  e=1.924E-06  Thermochaetoides thermophila DSM 1495
  7v08-assembly1_x  TM=8.283E-01  e=1.243E-06  Saccharomyces cerevisiae BY4741
  1p22-assembly1_A  TM=7.964E-01  e=3.910E-06  Homo sapiens
  8id8-assembly1_B  TM=5.269E-01  e=3.745E-07  Homo sapiens
  5oql-assembly1_D  TM=7.316E-01  e=4.310E-05  Thermochaetoides thermophila DSM 1495

pLDDT: mean 82.13, std 22.11, range [25.67, 98.44]

Solvent-accessible surface area (backbone atoms only — not comparable to full-atom values): 16600 Å² total; per-residue (Å²): 135,82,79,71,75,75,74,72,76,74,46,58,65,50,59,67,72,56,85,49,84,78,54,57,73,43,64,71,44,78,56,84,82,72,90,43,46,27,51,44,44,39,59,64,52,70,50,30,32,36,39,29,12,56,68,18,44,37,36,32,31,32,66,86,77,64,43,78,73,45,68,40,80,77,58,90,30,29,44,40,33,70,44,60,46,73,45,82,83,52,85,83,60,89,42,36,30,33,40,36,28,17,64,68,24,37,35,38,34,28,39,62,86,54,77,47,71,75,44,75,34,68,88,49,93,56,62,52,36,14,42,37,66,31,72,80,68,53,29,41,35,38,33,24,91,54,35,34,32,62,134,82,79,70,73,74,75,72,76,73,47,61,61,56,68,62,60,61,85,42,85,88,41,65,77,44,64,71,43,79,54,85,82,73,88,43,47,25,51,42,44,40,59,64,52,69,50,31,33,36,39,28,13,57,67,17,43,36,38,31,32,33,67,86,76,64,43,77,73,47,68,40,79,78,58,90,30,30,44,39,29,70,45,62,46,74,45,82,84,53,87,82,61,89,41,36,29,36,41,38,29,17,65,67,24,37,36,38,34,29,39,63,88,53,78,48,71,73,45,78,48,67,88,49,93,57,62,52,37,13,44,36,65,31,70,80,67,52,30,39,35,37,32,23,91,54,36,34,33,54

Radius of gyration: 19.49 Å; Cα contacts (8 Å, |Δi|>4): 719; chains: 2; bounding box: 41×74×58 Å

Secondary structure (DSSP, 8-state):
-----------TTHHHHS--SS-TTS---EE---SS-EEEEEE-SSSEEEEEETTSEEEEEETTT--EEEEEE--SS-EEEEEEEE-SS-SSS-PEEEEEEETTS-EEEEETTSS-EEEEE---SS---EEEEEGGGTEEEEESSSEEE-/-----------TTHHHHS--TT-S-S-SEEE---SS-EEEEEE-SSSEEEEEETTSEEEEEETTT--EEEEEE--SS-EEEEEEEE-SS-SSS-PEEEEEEETTS-EEEEETTSS-EEEEE---SS---EEEEEGGGTEEEEESSSEEE-